Protein 5Z1V (pdb70)

Structure (mmCIF, N/CA/C/O backbone):
data_5Z1V
#
_entry.id   5Z1V
#
_cell.length_a   28.542
_cell.length_b   65.840
_cell.length_c   55.634
_cell.angle_alpha   90.00
_cell.angle_beta   93.48
_cell.angle_gamma   90.00
#
_symmetry.space_group_name_H-M   'P 1 21 1'
#
loop_
_entity.id
_entity.type
_entity.pdbx_description
1 polymer 'AvrPib protein'
2 water water
#
loop_
_atom_site.group_PDB
_atom_site.id
_atom_site.type_symbol
_atom_site.label_atom_id
_atom_site.label_alt_id
_atom_site.label_comp_id
_atom_site.label_asym_id
_atom_site.label_entity_id
_atom_site.label_seq_id
_atom_site.pdbx_PDB_ins_code
_atom_site.Cartn_x
_atom_site.Cartn_y
_atom_site.Cartn_z
_atom_site.occupancy
_atom_site.B_iso_or_equiv
_atom_site.auth_seq_id
_atom_site.auth_comp_id
_atom_site.auth_asym_id
_atom_site.auth_atom_id
_atom_site.pdbx_PDB_model_num
ATOM 1 N N . HIS A 1 7 ? 2.226 -18.990 -62.527 1.00 32.54 7 HIS A N 1
ATOM 2 C CA . HIS A 1 7 ? 2.007 -18.945 -61.080 1.00 27.45 7 HIS A CA 1
ATOM 3 C C . HIS A 1 7 ? 3.295 -18.487 -60.420 1.00 40.52 7 HIS A C 1
ATOM 4 O O . HIS A 1 7 ? 4.176 -19.300 -60.113 1.00 31.80 7 HIS A O 1
ATOM 11 N N . HIS A 1 8 ? 3.396 -17.171 -60.225 1.00 32.26 8 HIS A N 1
ATOM 12 C CA . HIS A 1 8 ? 4.609 -16.579 -59.675 1.00 30.67 8 HIS A CA 1
ATOM 13 C C . HIS A 1 8 ? 4.908 -17.148 -58.299 1.00 28.36 8 HIS A C 1
ATOM 14 O O . HIS A 1 8 ? 4.004 -17.433 -57.516 1.00 28.69 8 HIS A O 1
ATOM 21 N N . SER A 1 9 ? 6.195 -17.319 -58.014 1.00 30.14 9 SER A N 1
ATOM 22 C CA . SER A 1 9 ? 6.627 -17.704 -56.682 1.00 36.46 9 SER A CA 1
ATOM 23 C C . SER A 1 9 ? 6.356 -16.577 -55.691 1.00 32.04 9 SER A C 1
ATOM 24 O O . SER A 1 9 ? 5.787 -15.545 -56.059 1.00 40.45 9 SER A O 1
ATOM 35 N N . ALA A 1 11 ? 6.416 -13.403 -53.378 1.00 49.81 11 ALA A N 1
ATOM 36 C CA . ALA A 1 11 ? 6.959 -12.060 -53.505 1.00 50.86 11 ALA A CA 1
ATOM 37 C C . ALA A 1 11 ? 7.513 -11.551 -52.175 1.00 43.68 11 ALA A C 1
ATOM 38 O O . ALA A 1 11 ? 7.150 -12.008 -51.092 1.00 40.16 11 ALA A O 1
ATOM 48 N N . THR A 1 13 ? 7.867 -9.036 -49.009 1.00 21.67 13 THR A N 1
ATOM 49 C CA . THR A 1 13 ? 6.948 -8.146 -48.315 1.00 16.97 13 THR A CA 1
ATOM 50 C C . THR A 1 13 ? 7.419 -6.713 -48.515 1.00 15.86 13 THR A C 1
ATOM 51 O O . THR A 1 13 ? 8.588 -6.413 -48.265 1.00 13.37 13 THR A O 1
ATOM 55 N N . GLN A 1 14 ? 6.529 -5.847 -49.014 1.00 11.96 14 GLN A N 1
ATOM 56 C CA . GLN A 1 14 ? 6.861 -4.437 -49.190 1.00 10.37 14 GLN A CA 1
ATOM 57 C C . GLN A 1 14 ? 6.591 -3.720 -47.880 1.00 9.10 14 GLN A C 1
ATOM 58 O O . GLN A 1 14 ? 5.488 -3.800 -47.329 1.00 13.34 14 GLN A O 1
ATOM 64 N N . VAL A 1 15 ? 7.597 -3.020 -47.379 1.00 9.42 15 VAL A N 1
ATOM 65 C CA . VAL A 1 15 ? 7.519 -2.366 -46.082 1.00 10.22 15 VAL A CA 1
ATOM 66 C C . VAL A 1 15 ? 7.640 -0.870 -46.295 1.00 10.38 15 VAL A C 1
ATOM 67 O O . VAL A 1 15 ? 8.630 -0.401 -46.859 1.00 11.14 15 VAL A O 1
ATOM 71 N N . THR A 1 16 ? 6.670 -0.117 -45.797 1.00 7.73 16 THR A N 1
ATOM 72 C CA . THR A 1 16 ? 6.738 1.332 -45.890 1.00 10.52 16 THR A CA 1
ATOM 73 C C . THR A 1 16 ? 7.360 1.891 -44.621 1.00 11.03 16 THR A C 1
ATOM 74 O O . THR A 1 16 ? 6.986 1.499 -43.512 1.00 10.39 16 THR A O 1
ATOM 78 N N . ILE A 1 17 ? 8.344 2.763 -44.799 1.00 9.14 17 ILE A N 1
ATOM 79 C CA . ILE A 1 17 ? 9.053 3.406 -43.704 1.00 8.98 17 ILE A CA 1
ATOM 80 C C . ILE A 1 17 ? 8.467 4.794 -43.530 1.00 7.53 17 ILE A C 1
ATOM 81 O O . ILE A 1 17 ? 8.428 5.584 -44.495 1.00 8.88 17 ILE A O 1
ATOM 86 N N . LEU A 1 18 ? 8.016 5.070 -42.300 1.00 9.41 18 LEU A N 1
ATOM 87 C CA . LEU A 1 18 ? 7.268 6.258 -41.924 1.00 9.06 18 LEU A CA 1
ATOM 88 C C . LEU A 1 18 ? 8.086 7.099 -40.962 1.00 11.27 18 LEU A C 1
ATOM 89 O O . LEU A 1 18 ? 8.749 6.576 -40.060 1.00 11.37 18 LEU A O 1
ATOM 94 N N . LYS A 1 19 ? 8.010 8.408 -41.143 1.00 8.27 19 LYS A N 1
ATOM 95 C CA . LYS A 1 19 ? 8.610 9.362 -40.226 1.00 10.91 19 LYS A CA 1
ATOM 96 C C . LYS A 1 19 ? 7.458 10.205 -39.704 1.00 11.69 19 LYS A C 1
ATOM 97 O O . LYS A 1 19 ? 6.794 10.897 -40.485 1.00 12.94 19 LYS A O 1
ATOM 103 N N . LYS A 1 20 ? 7.180 10.104 -38.401 1.00 11.89 20 LYS A N 1
ATOM 104 C CA . LYS A 1 20 ? 5.987 10.724 -37.825 1.00 14.52 20 LYS A CA 1
ATOM 105 C C . LYS A 1 20 ? 4.720 10.316 -38.585 1.00 14.85 20 LYS A C 1
ATOM 106 O O . LYS A 1 20 ? 3.847 11.142 -38.870 1.00 19.82 20 LYS A O 1
ATOM 112 N N . GLY A 1 21 ? 4.622 9.029 -38.932 1.00 12.18 21 GLY A N 1
ATOM 113 C CA . GLY A 1 21 ? 3.453 8.492 -39.601 1.00 15.00 21 GLY A CA 1
ATOM 114 C C . GLY A 1 21 ? 3.303 8.809 -41.076 1.00 14.35 21 GLY A C 1
ATOM 115 O O . GLY A 1 21 ? 2.308 8.394 -41.676 1.00 18.18 21 GLY A O 1
ATOM 116 N N . GLU A 1 22 ? 4.267 9.490 -41.694 1.00 13.29 22 GLU A N 1
ATOM 117 C CA . GLU A 1 22 ? 4.196 9.827 -43.109 1.00 14.82 22 GLU A CA 1
ATOM 118 C C . GLU A 1 22 ? 5.278 9.083 -43.878 1.00 11.22 22 GLU A C 1
ATOM 119 O O . GLU A 1 22 ? 6.419 8.988 -43.422 1.00 12.73 22 GLU A O 1
ATOM 125 N N . ARG A 1 23 ? 4.924 8.592 -45.065 1.00 12.10 23 ARG A N 1
ATOM 126 C CA . ARG A 1 23 ? 5.843 7.765 -45.834 1.00 13.13 23 ARG A CA 1
ATOM 127 C C . ARG A 1 23 ? 7.093 8.543 -46.236 1.00 14.71 23 ARG A C 1
ATOM 128 O O . ARG A 1 23 ? 6.998 9.651 -46.770 1.00 13.20 23 ARG A O 1
ATOM 136 N N . ILE A 1 24 ? 8.267 7.961 -45.983 1.00 13.67 24 ILE A N 1
ATOM 137 C CA . ILE A 1 24 ? 9.516 8.569 -46.426 1.00 8.94 24 ILE A CA 1
ATOM 138 C C . ILE A 1 24 ? 10.204 7.653 -47.423 1.00 11.23 24 ILE A C 1
ATOM 139 O O . ILE A 1 24 ? 10.845 8.135 -48.369 1.00 10.39 24 ILE A O 1
ATOM 144 N N . THR A 1 25 ? 10.060 6.333 -47.254 1.00 8.58 25 THR A N 1
ATOM 145 C CA . THR A 1 25 ? 10.628 5.463 -48.292 1.00 11.60 25 THR A CA 1
ATOM 146 C C . THR A 1 25 ? 10.017 4.077 -48.138 1.00 10.77 25 THR A C 1
ATOM 147 O O . THR A 1 25 ? 9.088 3.881 -47.350 1.00 10.60 25 THR A O 1
ATOM 151 N N . TRP A 1 26 ? 10.494 3.115 -48.929 1.00 9.92 26 TRP A N 1
ATOM 152 C CA . TRP A 1 26 ? 10.002 1.752 -48.752 1.00 9.51 26 TRP A CA 1
ATOM 153 C C . TRP A 1 26 ? 11.138 0.781 -49.031 1.00 10.81 26 TRP A C 1
ATOM 154 O O . TRP A 1 26 ? 12.117 1.117 -49.697 1.00 11.09 26 TRP A O 1
ATOM 165 N N . VAL A 1 27 ? 11.006 -0.429 -48.492 1.00 8.25 27 VAL A N 1
ATOM 166 C CA . VAL A 1 27 ? 11.997 -1.487 -48.679 1.00 11.52 27 VAL A CA 1
ATOM 167 C C . VAL A 1 27 ? 11.249 -2.796 -48.906 1.00 10.54 27 VAL A C 1
ATOM 168 O O . VAL A 1 27 ? 10.033 -2.864 -48.786 1.00 11.39 27 VAL A O 1
ATOM 172 N N . GLU A 1 28 ? 11.996 -3.840 -49.272 1.00 10.49 28 GLU A N 1
ATOM 173 C CA . GLU A 1 28 ? 11.454 -5.193 -49.401 1.00 10.30 28 GLU A CA 1
ATOM 174 C C . GLU A 1 28 ? 12.212 -6.159 -48.502 1.00 12.82 28 GLU A C 1
ATOM 175 O O . GLU A 1 28 ? 13.449 -6.165 -48.496 1.00 13.41 28 GLU A O 1
ATOM 181 N N . VAL A 1 29 ? 11.473 -6.981 -47.756 1.00 14.96 29 VAL A N 1
ATOM 182 C CA . VAL A 1 29 ? 12.077 -7.959 -46.843 1.00 12.94 29 VAL A CA 1
ATOM 183 C C . VAL A 1 29 ? 11.241 -9.236 -46.922 1.00 14.93 29 VAL A C 1
ATOM 184 O O . VAL A 1 29 ? 10.006 -9.156 -46.967 1.00 15.46 29 VAL A O 1
ATOM 188 N N . PRO A 1 30 ? 11.846 -10.424 -46.957 1.00 15.72 30 PRO A N 1
ATOM 189 C CA . PRO A 1 30 ? 11.035 -11.645 -46.944 1.00 17.10 30 PRO A CA 1
ATOM 190 C C . PRO A 1 30 ? 10.398 -11.881 -45.585 1.00 20.14 30 PRO A C 1
ATOM 191 O O . PRO A 1 30 ? 10.961 -11.548 -44.535 1.00 15.60 30 PRO A O 1
ATOM 195 N N . LYS A 1 31 ? 9.202 -12.474 -45.622 1.00 18.35 31 LYS A N 1
ATOM 196 C CA . LYS A 1 31 ? 8.532 -12.886 -44.398 1.00 20.75 31 LYS A CA 1
ATOM 197 C C . LYS A 1 31 ? 9.444 -13.753 -43.548 1.00 15.71 31 LYS A C 1
ATOM 198 O O . LYS A 1 31 ? 10.103 -14.670 -44.047 1.00 22.10 31 LYS A O 1
ATOM 204 N N . GLY A 1 32 ? 9.455 -13.480 -42.250 1.00 16.48 32 GLY A N 1
ATOM 205 C CA . GLY A 1 32 ? 10.236 -14.257 -41.321 1.00 20.80 32 GLY A CA 1
ATOM 206 C C . GLY A 1 32 ? 11.698 -13.906 -41.278 1.00 20.91 32 GLY A C 1
ATOM 207 O O . GLY A 1 32 ? 12.485 -14.667 -40.704 1.00 21.36 32 GLY A O 1
ATOM 208 N N . GLU A 1 33 ? 12.094 -12.769 -41.846 1.00 16.95 33 GLU A N 1
ATOM 209 C CA . GLU A 1 33 ? 13.517 -12.456 -41.947 1.00 15.19 33 GLU A CA 1
ATOM 210 C C . GLU A 1 33 ? 13.746 -10.996 -41.592 1.00 11.30 33 GLU A C 1
ATOM 211 O O . GLU A 1 33 ? 12.798 -10.219 -41.438 1.00 13.41 33 GLU A O 1
ATOM 217 N N . SER A 1 34 ? 15.027 -10.643 -41.465 1.00 12.27 34 SER A N 1
ATOM 218 C CA . SER A 1 34 ? 15.478 -9.285 -41.145 1.00 11.62 34 SER A CA 1
ATOM 219 C C . SER A 1 34 ? 16.550 -8.871 -42.138 1.00 13.04 34 SER A C 1
ATOM 220 O O . SER A 1 34 ? 17.362 -9.692 -42.563 1.00 14.41 34 SER A O 1
ATOM 223 N N . ARG A 1 35 ? 16.536 -7.593 -42.512 1.00 10.87 35 ARG A N 1
ATOM 224 C CA . ARG A 1 35 ? 17.526 -7.033 -43.421 1.00 13.35 35 ARG A CA 1
ATOM 225 C C . ARG A 1 35 ? 17.994 -5.681 -42.897 1.00 10.95 35 ARG A C 1
ATOM 226 O O . ARG A 1 35 ? 17.240 -4.963 -42.252 1.00 12.41 35 ARG A O 1
ATOM 234 N N . GLU A 1 36 ? 19.248 -5.333 -43.197 1.00 14.17 36 GLU A N 1
ATOM 235 C CA . GLU A 1 36 ? 19.828 -4.033 -42.856 1.00 13.52 36 GLU A CA 1
ATOM 236 C C . GLU A 1 36 ? 19.618 -3.025 -43.984 1.00 11.28 36 GLU A C 1
ATOM 237 O O . GLU A 1 36 ? 19.779 -3.347 -45.161 1.00 11.99 36 GLU A O 1
ATOM 243 N N . PHE A 1 37 ? 19.307 -1.789 -43.615 1.00 9.44 37 PHE A N 1
ATOM 244 C CA . PHE A 1 37 ? 19.206 -0.692 -44.564 1.00 10.40 37 PHE A CA 1
ATOM 245 C C . PHE A 1 37 ? 19.874 0.541 -43.994 1.00 11.98 37 PHE A C 1
ATOM 246 O O . PHE A 1 37 ? 19.802 0.800 -42.791 1.00 12.99 37 PHE A O 1
ATOM 254 N N . ASN A 1 38 ? 20.500 1.319 -44.872 1.00 10.64 38 ASN A N 1
ATOM 255 C CA . ASN A 1 38 ? 20.983 2.649 -44.544 1.00 11.66 38 ASN A CA 1
ATOM 256 C C . ASN A 1 38 ? 19.915 3.651 -44.989 1.00 11.48 38 ASN A C 1
ATOM 257 O O . ASN A 1 38 ? 19.647 3.797 -46.186 1.00 11.01 38 ASN A O 1
ATOM 262 N N . ILE A 1 39 ? 19.296 4.333 -44.041 1.00 9.44 39 ILE A N 1
ATOM 263 C CA . ILE A 1 39 ? 18.286 5.332 -44.358 1.00 10.95 39 ILE A CA 1
ATOM 264 C C . ILE A 1 39 ? 18.847 6.670 -43.928 1.00 9.15 39 ILE A C 1
ATOM 265 O O . ILE A 1 39 ? 19.123 6.873 -42.739 1.00 11.53 39 ILE A O 1
ATOM 270 N N . ARG A 1 40 ? 19.054 7.560 -44.908 1.00 11.53 40 ARG A N 1
ATOM 271 C CA . ARG A 1 40 ? 19.567 8.917 -44.688 1.00 12.52 40 ARG A CA 1
ATOM 272 C C . ARG A 1 40 ? 20.813 8.921 -43.800 1.00 11.59 40 ARG A C 1
ATOM 273 O O . ARG A 1 40 ? 21.003 9.809 -42.966 1.00 17.95 40 ARG A O 1
ATOM 281 N N . GLY A 1 41 ? 21.687 7.940 -43.998 1.00 11.51 41 GLY A N 1
ATOM 282 C CA . GLY A 1 41 ? 22.951 7.908 -43.293 1.00 15.77 41 GLY A CA 1
ATOM 283 C C . GLY A 1 41 ? 22.976 7.145 -41.983 1.00 16.48 41 GLY A C 1
ATOM 284 O O . GLY A 1 41 ? 24.017 7.132 -41.317 1.00 18.59 41 GLY A O 1
ATOM 285 N N . LYS A 1 42 ? 21.878 6.522 -41.579 1.00 12.15 42 LYS A N 1
ATOM 286 C CA . LYS A 1 42 ? 21.857 5.715 -40.366 1.00 14.01 42 LYS A CA 1
ATOM 287 C C . LYS A 1 42 ? 21.455 4.290 -40.722 1.00 12.06 42 LYS A C 1
ATOM 288 O O . LYS A 1 42 ? 20.666 4.072 -41.636 1.00 11.83 42 LYS A O 1
ATOM 294 N N . TYR A 1 43 ? 21.976 3.316 -39.986 1.00 12.16 43 TYR A N 1
ATOM 295 C CA . TYR A 1 43 ? 21.616 1.937 -40.247 1.00 13.05 43 TYR A CA 1
ATOM 296 C C . TYR A 1 43 ? 20.442 1.496 -39.381 1.00 13.23 43 TYR A C 1
ATOM 297 O O . TYR A 1 43 ? 20.342 1.853 -38.202 1.00 13.90 43 TYR A O 1
ATOM 306 N N . PHE A 1 44 ? 19.571 0.692 -39.985 1.00 11.83 44 PHE A N 1
ATOM 307 C CA . PHE A 1 44 ? 18.362 0.166 -39.373 1.00 11.94 44 PHE A CA 1
ATOM 308 C C . PHE A 1 44 ? 18.185 -1.289 -39.762 1.00 9.49 44 PHE A C 1
ATOM 309 O O . PHE A 1 44 ? 18.469 -1.670 -40.895 1.00 12.97 44 PHE A O 1
ATOM 317 N N . THR A 1 45 ? 17.719 -2.098 -38.832 1.00 8.13 45 THR A N 1
ATOM 318 C CA . THR A 1 45 ? 17.266 -3.453 -39.141 1.00 9.46 45 THR A CA 1
ATOM 319 C C . THR A 1 45 ? 15.757 -3.413 -39.336 1.00 8.89 45 THR A C 1
ATOM 320 O O . THR A 1 45 ? 15.041 -2.911 -38.470 1.00 12.12 45 THR A O 1
ATOM 324 N N . VAL A 1 46 ? 15.278 -3.911 -40.478 1.00 9.52 46 VAL A N 1
ATOM 325 C CA . VAL A 1 46 ? 13.851 -4.071 -40.744 1.00 9.96 46 VAL A CA 1
ATOM 326 C C . VAL A 1 46 ? 13.536 -5.560 -40.745 1.00 10.91 46 VAL A C 1
ATOM 327 O O . VAL A 1 46 ? 14.152 -6.328 -41.491 1.00 11.09 46 VAL A O 1
ATOM 331 N N . SER A 1 47 ? 12.575 -5.965 -39.928 1.00 11.99 47 SER A N 1
ATOM 332 C CA . SER A 1 47 ? 12.199 -7.368 -39.810 1.00 10.83 47 SER A CA 1
ATOM 333 C C . SER A 1 47 ? 10.750 -7.537 -40.230 1.00 12.25 47 SER A C 1
ATOM 334 O O . SER A 1 47 ? 9.920 -6.675 -39.947 1.00 11.18 47 SER A O 1
ATOM 337 N N . VAL A 1 48 ? 10.440 -8.628 -40.921 1.00 10.84 48 VAL A N 1
ATOM 338 C CA . VAL A 1 48 ? 9.059 -8.989 -41.230 1.00 11.79 48 VAL A CA 1
ATOM 339 C C . VAL A 1 48 ? 8.769 -10.322 -40.555 1.00 10.83 48 VAL A C 1
ATOM 340 O O . VAL A 1 48 ? 9.509 -11.300 -40.749 1.00 12.53 48 VAL A O 1
ATOM 344 N N . SER A 1 49 ? 7.722 -10.344 -39.723 1.00 10.84 49 SER A N 1
ATOM 345 C CA A SER A 1 49 ? 7.398 -11.577 -39.029 0.28 12.27 49 SER A CA 1
ATOM 346 C CA B SER A 1 49 ? 7.338 -11.552 -39.014 0.72 13.99 49 SER A CA 1
ATOM 347 C C . SER A 1 49 ? 6.637 -12.525 -39.955 1.00 12.99 49 SER A C 1
ATOM 348 O O . SER A 1 49 ? 6.281 -12.188 -41.085 1.00 11.53 49 SER A O 1
ATOM 353 N N . ASP A 1 50 ? 6.419 -13.749 -39.457 1.00 11.69 50 ASP A N 1
ATOM 354 C CA . ASP A 1 50 ? 5.670 -14.760 -40.201 1.00 15.27 50 ASP A CA 1
ATOM 355 C C . ASP A 1 50 ? 4.358 -14.206 -40.747 1.00 15.37 50 ASP A C 1
ATOM 356 O O . ASP A 1 50 ? 3.942 -14.548 -41.861 1.00 15.20 50 ASP A O 1
ATOM 361 N N . ASP A 1 51 ? 3.674 -13.373 -39.965 1.00 13.84 51 ASP A N 1
ATOM 362 C CA . ASP A 1 51 ? 2.365 -12.880 -40.355 1.00 11.92 51 ASP A CA 1
ATOM 363 C C . ASP A 1 51 ? 2.448 -11.646 -41.238 1.00 10.57 51 ASP A C 1
ATOM 364 O O . ASP A 1 51 ? 1.418 -11.035 -41.515 1.00 13.57 51 ASP A O 1
ATOM 369 N N . GLY A 1 52 ? 3.652 -11.270 -41.679 1.00 11.85 52 GLY A N 1
ATOM 370 C CA . GLY A 1 52 ? 3.823 -10.143 -42.570 1.00 13.66 52 GLY A CA 1
ATOM 371 C C . GLY A 1 52 ? 3.974 -8.801 -41.880 1.00 11.17 52 GLY A C 1
ATOM 372 O O . GLY A 1 52 ? 4.221 -7.794 -42.565 1.00 10.47 52 GLY A O 1
ATOM 373 N N . THR A 1 53 ? 3.831 -8.755 -40.553 1.00 11.66 53 THR A N 1
ATOM 374 C CA . THR A 1 53 ? 3.984 -7.497 -39.822 1.00 9.30 53 THR A CA 1
ATOM 375 C C . THR A 1 53 ? 5.445 -7.079 -39.784 1.00 10.81 53 THR A C 1
ATOM 376 O O . THR A 1 53 ? 6.306 -7.876 -39.385 1.00 11.19 53 THR A O 1
ATOM 380 N N . PRO A 1 54 ? 5.766 -5.842 -40.135 1.00 11.48 54 PRO A N 1
ATOM 381 C CA . PRO A 1 54 ? 7.146 -5.379 -40.037 1.00 11.18 54 PRO A CA 1
ATOM 382 C C . PRO A 1 54 ? 7.440 -4.682 -38.714 1.00 11.33 54 PRO A C 1
ATOM 383 O O . PRO A 1 54 ? 6.549 -4.206 -38.004 1.00 10.80 54 PRO A O 1
ATOM 387 N N . SER A 1 55 ? 8.733 -4.626 -38.410 1.00 10.15 55 SER A N 1
ATOM 388 C CA . SER A 1 55 ? 9.273 -3.846 -37.307 1.00 10.85 55 SER A CA 1
ATOM 389 C C . SER A 1 55 ? 10.590 -3.227 -37.761 1.00 11.43 55 SER A C 1
ATOM 390 O O . SER A 1 55 ? 11.200 -3.659 -38.744 1.00 11.69 55 SER A O 1
ATOM 393 N N . ILE A 1 56 ? 11.020 -2.183 -37.060 1.00 9.34 56 ILE A N 1
ATOM 394 C CA . ILE A 1 56 ? 12.272 -1.530 -37.401 1.00 9.26 56 ILE A CA 1
ATOM 395 C C . ILE A 1 56 ? 12.972 -1.178 -36.098 1.00 11.89 56 ILE A C 1
ATOM 396 O O . ILE A 1 56 ? 12.331 -0.902 -35.079 1.00 12.31 56 ILE A O 1
ATOM 401 N N . SER A 1 57 ? 14.293 -1.272 -36.119 1.00 7.99 57 SER A N 1
ATOM 402 C CA . SER A 1 57 ? 15.118 -0.784 -35.029 1.00 10.65 57 SER A CA 1
ATOM 403 C C . SER A 1 57 ? 15.099 0.743 -34.975 1.00 12.43 57 SER A C 1
ATOM 404 O O . SER A 1 57 ? 14.579 1.426 -35.860 1.00 13.52 57 SER A O 1
ATOM 407 N N . GLY A 1 58 ? 15.696 1.288 -33.914 1.00 13.76 58 GLY A N 1
ATOM 408 C CA . GLY A 1 58 ? 15.794 2.728 -33.768 1.00 10.46 58 GLY A CA 1
ATOM 409 C C . GLY A 1 58 ? 14.488 3.378 -33.352 1.00 14.63 58 GLY A C 1
ATOM 410 O O . GLY A 1 58 ? 13.481 2.726 -33.063 1.00 16.34 58 GLY A O 1
ATOM 411 N N . SER A 1 59 ? 14.514 4.710 -33.314 1.00 11.42 59 SER A N 1
ATOM 412 C CA . SER A 1 59 ? 13.340 5.476 -32.921 1.00 14.81 59 SER A CA 1
ATOM 413 C C . SER A 1 59 ? 12.924 6.546 -33.923 1.00 15.48 59 SER A C 1
ATOM 414 O O . SER A 1 59 ? 11.851 7.133 -33.750 1.00 17.21 59 SER A O 1
ATOM 417 N N . LYS A 1 60 ? 13.713 6.798 -34.969 1.00 14.96 60 LYS A N 1
ATOM 418 C CA . LYS A 1 60 ? 13.390 7.860 -35.920 1.00 10.34 60 LYS A CA 1
ATOM 419 C C . LYS A 1 60 ? 12.176 7.516 -36.767 1.00 13.25 60 LYS A C 1
ATOM 420 O O . LYS A 1 60 ? 11.444 8.425 -37.185 1.00 14.03 60 LYS A O 1
ATOM 426 N N . TYR A 1 61 ? 11.976 6.223 -37.061 1.00 13.26 61 TYR A N 1
ATOM 427 C CA . TYR A 1 61 ? 10.978 5.766 -38.017 1.00 10.87 61 TYR A CA 1
ATOM 428 C C . TYR A 1 61 ? 10.101 4.687 -37.402 1.00 12.04 61 TYR A C 1
ATOM 429 O O . TYR A 1 61 ? 10.474 4.029 -36.430 1.00 13.02 61 TYR A O 1
ATOM 438 N N . THR A 1 62 ? 8.927 4.512 -37.988 1.00 7.77 62 THR A N 1
ATOM 439 C CA . THR A 1 62 ? 8.114 3.318 -37.810 1.00 9.78 62 THR A CA 1
ATOM 440 C C . THR A 1 62 ? 7.930 2.664 -39.174 1.00 10.65 62 THR A C 1
ATOM 441 O O . THR A 1 62 ? 8.400 3.174 -40.196 1.00 10.13 62 THR A O 1
ATOM 445 N N . VAL A 1 63 ? 7.272 1.511 -39.191 1.00 11.17 63 VAL A N 1
ATOM 446 C CA . VAL A 1 63 ? 7.046 0.796 -40.441 1.00 11.93 63 VAL A CA 1
ATOM 447 C C . VAL A 1 63 ? 5.608 0.306 -40.505 1.00 16.77 63 VAL A C 1
ATOM 448 O O . VAL A 1 63 ? 4.968 0.033 -39.479 1.00 14.22 63 VAL A O 1
ATOM 452 N N . GLU A 1 64 ? 5.116 0.168 -41.735 1.00 13.15 64 GLU A N 1
ATOM 453 C CA . GLU A 1 64 ? 3.797 -0.410 -41.982 1.00 20.32 64 GLU A CA 1
ATOM 454 C C . GLU A 1 64 ? 3.878 -1.429 -43.114 1.00 19.43 64 GLU A C 1
ATOM 455 O O . GLU A 1 64 ? 4.747 -1.315 -43.990 1.00 17.29 64 GLU A O 1
ATOM 461 N N . HIS B 1 4 ? 23.058 -10.622 -37.638 1.00 20.97 4 HIS B N 1
ATOM 462 C CA . HIS B 1 4 ? 23.286 -11.833 -36.843 1.00 15.92 4 HIS B CA 1
ATOM 463 C C . HIS B 1 4 ? 21.988 -12.619 -36.729 1.00 18.96 4 HIS B C 1
ATOM 464 O O . HIS B 1 4 ? 20.925 -12.033 -36.513 1.00 18.66 4 HIS B O 1
ATOM 471 N N . HIS B 1 5 ? 22.078 -13.942 -36.875 1.00 13.04 5 HIS B N 1
ATOM 472 C CA . HIS B 1 5 ? 20.905 -14.788 -36.708 1.00 18.01 5 HIS B CA 1
ATOM 473 C C . HIS B 1 5 ? 20.320 -14.633 -35.313 1.00 16.18 5 HIS B C 1
ATOM 474 O O . HIS B 1 5 ? 21.048 -14.450 -34.329 1.00 14.19 5 HIS B O 1
ATOM 481 N N . HIS B 1 6 ? 18.994 -14.734 -35.229 1.00 16.61 6 HIS B N 1
ATOM 482 C CA . HIS B 1 6 ? 18.343 -14.696 -33.934 1.00 13.94 6 HIS B CA 1
ATOM 483 C C . HIS B 1 6 ? 18.168 -16.111 -33.384 1.00 10.29 6 HIS B C 1
ATOM 484 O O . HIS B 1 6 ? 18.218 -17.113 -34.117 1.00 12.98 6 HIS B O 1
ATOM 491 N N . HIS B 1 7 ? 18.057 -16.178 -32.057 1.00 10.46 7 HIS B N 1
ATOM 492 C CA . HIS B 1 7 ? 18.095 -17.420 -31.302 1.00 9.29 7 HIS B CA 1
ATOM 493 C C . HIS B 1 7 ? 17.126 -17.354 -30.132 1.00 8.40 7 HIS B C 1
ATOM 494 O O . HIS B 1 7 ? 16.842 -16.281 -29.591 1.00 9.98 7 HIS B O 1
ATOM 501 N N . HIS B 1 8 ? 16.654 -18.534 -29.720 1.00 7.68 8 HIS B N 1
ATOM 502 C CA . HIS B 1 8 ? 15.840 -18.605 -28.513 1.00 9.26 8 HIS B CA 1
ATOM 503 C C . HIS B 1 8 ? 16.549 -17.954 -27.335 1.00 11.80 8 HIS B C 1
ATOM 504 O O . HIS B 1 8 ? 15.939 -17.183 -26.582 1.00 8.85 8 HIS B O 1
ATOM 511 N N . SER B 1 9 ? 17.845 -18.240 -27.173 1.00 10.36 9 SER B N 1
ATOM 512 C CA . SER B 1 9 ? 18.676 -17.690 -26.101 1.00 5.87 9 SER B CA 1
ATOM 513 C C . SER B 1 9 ? 19.674 -16.741 -26.741 1.00 8.17 9 SER B C 1
ATOM 514 O O . SER B 1 9 ? 20.653 -17.180 -27.347 1.00 9.52 9 SER B O 1
ATOM 525 N N . ALA B 1 11 ? 22.653 -13.877 -26.802 1.00 8.30 11 ALA B N 1
ATOM 526 C CA . ALA B 1 11 ? 23.839 -13.668 -25.984 1.00 10.13 11 ALA B CA 1
ATOM 527 C C . ALA B 1 11 ? 23.596 -12.545 -25.005 1.00 12.34 11 ALA B C 1
ATOM 528 O O . ALA B 1 11 ? 23.956 -12.651 -23.834 1.00 14.48 11 ALA B O 1
ATOM 538 N N . THR B 1 13 ? 20.742 -9.220 -23.698 1.00 12.93 13 THR B N 1
ATOM 539 C CA . THR B 1 13 ? 19.415 -8.628 -23.652 1.00 13.20 13 THR B CA 1
ATOM 540 C C . THR B 1 13 ? 19.600 -7.128 -23.502 1.00 8.43 13 THR B C 1
ATOM 541 O O . THR B 1 13 ? 20.396 -6.684 -22.660 1.00 9.39 13 THR B O 1
ATOM 545 N N . GLN B 1 14 ? 18.919 -6.372 -24.366 1.00 12.34 14 GLN B N 1
ATOM 546 C CA . GLN B 1 14 ? 18.983 -4.914 -24.332 1.00 8.70 14 GLN B CA 1
ATOM 547 C C . GLN B 1 14 ? 18.175 -4.390 -23.156 1.00 11.68 14 GLN B C 1
ATOM 548 O O . GLN B 1 14 ? 17.075 -4.870 -22.889 1.00 14.10 14 GLN B O 1
ATOM 554 N N . VAL B 1 15 ? 18.726 -3.402 -22.449 1.00 9.21 15 VAL B N 1
ATOM 555 C CA . VAL B 1 15 ? 18.036 -2.744 -21.347 1.00 9.60 15 VAL B CA 1
ATOM 556 C C . VAL B 1 15 ? 18.148 -1.249 -21.593 1.00 12.04 15 VAL B C 1
ATOM 557 O O . VAL B 1 15 ? 19.258 -0.733 -21.738 1.00 9.24 15 VAL B O 1
ATOM 561 N N . THR B 1 16 ? 17.011 -0.560 -21.652 1.00 7.31 16 THR B N 1
ATOM 562 C CA . THR B 1 16 ? 16.979 0.895 -21.791 1.00 6.96 16 THR B CA 1
ATOM 563 C C . THR B 1 16 ? 16.969 1.523 -20.404 1.00 9.39 16 THR B C 1
ATOM 564 O O . THR B 1 16 ? 16.229 1.076 -19.513 1.00 9.47 16 THR B O 1
ATOM 568 N N . ILE B 1 17 ? 17.793 2.550 -20.215 1.00 8.28 17 ILE B N 1
ATOM 569 C CA . ILE B 1 17 ? 17.907 3.226 -18.930 1.00 6.65 17 ILE B CA 1
ATOM 570 C C . ILE B 1 17 ? 17.243 4.587 -19.088 1.00 7.70 17 ILE B C 1
ATOM 571 O O . ILE B 1 17 ? 17.630 5.379 -19.966 1.00 9.19 17 ILE B O 1
ATOM 576 N N . LEU B 1 18 ? 16.231 4.834 -18.245 1.00 7.38 18 LEU B N 1
ATOM 577 C CA . LEU B 1 18 ? 15.377 6.018 -18.315 1.00 7.75 18 LEU B CA 1
ATOM 578 C C . LEU B 1 18 ? 15.606 6.920 -17.111 1.00 9.87 18 LEU B C 1
ATOM 579 O O . LEU B 1 18 ? 15.756 6.446 -15.979 1.00 9.67 18 LEU B O 1
ATOM 584 N N . LYS B 1 19 ? 15.556 8.221 -17.348 1.00 7.79 19 LYS B N 1
ATOM 585 C CA . LYS B 1 19 ? 15.571 9.206 -16.274 1.00 7.94 19 LYS B CA 1
ATOM 586 C C . LYS B 1 19 ? 14.271 9.990 -16.375 1.00 14.88 19 LYS B C 1
ATOM 587 O O . LYS B 1 19 ? 14.051 10.708 -17.362 1.00 14.14 19 LYS B O 1
ATOM 593 N N . LYS B 1 20 ? 13.416 9.841 -15.361 1.00 15.58 20 LYS B N 1
ATOM 594 C CA . LYS B 1 20 ? 12.075 10.435 -15.356 1.00 17.08 20 LYS B CA 1
ATOM 595 C C . LYS B 1 20 ? 11.306 10.077 -16.629 1.00 13.92 20 LYS B C 1
ATOM 596 O O . LYS B 1 20 ? 10.615 10.911 -17.222 1.00 19.91 20 LYS B O 1
ATOM 602 N N . GLY B 1 21 ? 11.440 8.825 -17.074 1.00 12.22 21 GLY B N 1
ATOM 603 C CA . GLY B 1 21 ? 10.729 8.364 -18.246 1.00 12.78 21 GLY B CA 1
ATOM 604 C C . GLY B 1 21 ? 11.403 8.624 -19.586 1.00 12.73 21 GLY B C 1
ATOM 605 O O . GLY B 1 21 ? 10.921 8.107 -20.604 1.00 15.16 21 GLY B O 1
ATOM 606 N N . GLU B 1 22 ? 12.489 9.395 -19.629 1.00 11.81 22 GLU B N 1
ATOM 607 C CA . GLU B 1 22 ? 13.179 9.725 -20.876 1.00 12.30 22 GLU B CA 1
ATOM 608 C C . GLU B 1 22 ? 14.442 8.880 -20.976 1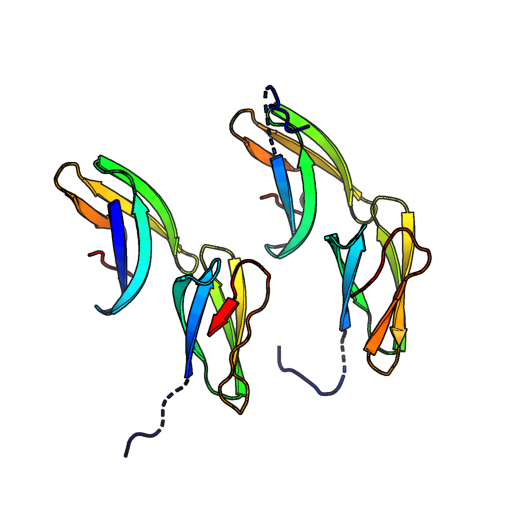.00 7.57 22 GLU B C 1
ATOM 609 O O . GLU B 1 22 ? 15.246 8.848 -20.038 1.00 9.05 22 GLU B O 1
ATOM 615 N N . ARG B 1 23 ? 14.578 8.149 -22.085 1.00 8.81 23 ARG B N 1
ATOM 616 C CA . ARG B 1 23 ? 15.777 7.359 -22.331 1.00 10.40 23 ARG B CA 1
ATOM 617 C C . ARG B 1 23 ? 17.041 8.207 -22.208 1.00 9.00 23 ARG B C 1
ATOM 618 O O . ARG B 1 23 ? 17.180 9.221 -22.887 1.00 10.95 23 ARG B O 1
ATOM 626 N N . ILE B 1 24 ? 17.964 7.776 -21.339 1.00 9.28 24 ILE B N 1
ATOM 627 C CA . ILE B 1 24 ? 19.274 8.402 -21.230 1.00 8.77 24 ILE B CA 1
ATOM 628 C C . ILE B 1 24 ? 20.360 7.534 -21.842 1.00 10.80 24 ILE B C 1
ATOM 629 O O . ILE B 1 24 ? 21.342 8.071 -22.381 1.00 8.00 24 ILE B O 1
ATOM 634 N N . THR B 1 25 ? 20.202 6.214 -21.803 1.00 5.80 25 THR B N 1
ATOM 635 C CA . THR B 1 25 ? 21.164 5.382 -22.526 1.00 7.61 25 THR B CA 1
ATOM 636 C C . THR B 1 25 ? 20.595 3.974 -22.614 1.00 6.60 25 THR B C 1
ATOM 637 O O . THR B 1 25 ? 19.440 3.730 -22.247 1.00 5.97 25 THR B O 1
ATOM 641 N N . TRP B 1 26 ? 21.405 3.048 -23.119 1.00 6.77 26 TRP B N 1
ATOM 642 C CA . TRP B 1 26 ? 21.031 1.645 -23.083 1.00 10.01 26 TRP B CA 1
ATOM 643 C C . TRP B 1 26 ? 22.275 0.800 -22.881 1.00 9.69 26 TRP B C 1
ATOM 644 O O . TRP B 1 26 ? 23.401 1.208 -23.200 1.00 7.74 26 TRP B O 1
ATOM 655 N N . VAL B 1 27 ? 22.060 -0.386 -22.324 1.00 7.44 27 VAL B N 1
ATOM 656 C CA . VAL B 1 27 ? 23.139 -1.319 -22.046 1.00 8.30 27 VAL B CA 1
ATOM 657 C C . VAL B 1 27 ? 22.688 -2.702 -22.493 1.00 8.57 27 VAL B C 1
ATOM 658 O O . VAL B 1 27 ? 21.522 -2.920 -22.813 1.00 10.20 27 VAL B O 1
ATOM 662 N N . GLU B 1 28 ? 23.634 -3.644 -22.501 1.00 10.70 28 GLU B N 1
ATOM 663 C CA . GLU B 1 28 ? 23.348 -5.050 -22.754 1.00 10.47 28 GLU B CA 1
ATOM 664 C C . GLU B 1 28 ? 23.820 -5.893 -21.584 1.00 10.08 28 GLU B C 1
ATOM 665 O O . GLU B 1 28 ? 24.925 -5.696 -21.062 1.00 11.24 28 GLU B O 1
ATOM 671 N N . VAL B 1 29 ? 22.981 -6.846 -21.191 1.00 10.52 29 VAL B N 1
ATOM 672 C CA . VAL B 1 29 ? 23.241 -7.710 -20.041 1.00 10.75 29 VAL B CA 1
ATOM 673 C C . VAL B 1 29 ? 22.699 -9.082 -20.417 1.00 10.19 29 VAL B C 1
ATOM 674 O O . VAL B 1 29 ? 21.586 -9.164 -20.943 1.00 10.59 29 VAL B O 1
ATOM 678 N N . PRO B 1 30 ? 23.411 -10.177 -20.177 1.00 10.14 30 PRO B N 1
ATOM 679 C CA . PRO B 1 30 ? 22.836 -11.488 -20.517 1.00 11.97 30 PRO B CA 1
ATOM 680 C C . PRO B 1 30 ? 21.733 -11.846 -19.546 1.00 12.18 30 PRO B C 1
ATOM 681 O O . PRO B 1 30 ? 21.768 -11.470 -18.376 1.00 12.44 30 PRO B O 1
ATOM 685 N N . LYS B 1 31 ? 20.735 -12.574 -20.038 1.00 10.25 31 LYS B N 1
ATOM 686 C CA . LYS B 1 31 ? 19.675 -13.015 -19.146 1.00 11.12 31 LYS B CA 1
ATOM 687 C C . LYS B 1 31 ? 20.263 -13.863 -18.028 1.00 14.98 31 LYS B C 1
ATOM 688 O O . LYS B 1 31 ? 21.127 -14.715 -18.261 1.00 15.89 31 LYS B O 1
ATOM 694 N N . GLY B 1 32 ? 19.783 -13.633 -16.813 1.00 15.65 32 GLY B N 1
ATOM 695 C CA . GLY B 1 32 ? 20.282 -14.338 -15.653 1.00 15.65 32 GLY B CA 1
ATOM 696 C C . GLY B 1 32 ? 21.512 -13.720 -15.038 1.00 20.73 32 GLY B C 1
ATOM 697 O O . GLY B 1 32 ? 22.144 -14.351 -14.180 1.00 18.22 32 GLY B O 1
ATOM 698 N N . GLU B 1 33 ? 21.874 -12.498 -15.433 1.00 16.43 33 GLU B N 1
ATOM 699 C CA . GLU B 1 33 ? 23.140 -11.935 -14.984 1.00 13.47 33 GLU B CA 1
ATOM 700 C C . GLU B 1 33 ? 22.955 -10.496 -14.517 1.00 13.29 33 GLU B C 1
ATOM 701 O O . GLU B 1 33 ? 21.906 -9.884 -14.710 1.00 12.95 33 GLU B O 1
ATOM 707 N N . SER B 1 34 ? 23.986 -9.990 -13.843 1.00 17.43 34 SER B N 1
ATOM 708 C CA . SER B 1 34 ? 24.092 -8.585 -13.464 1.00 17.81 34 SER B CA 1
ATOM 709 C C . SER B 1 34 ? 25.394 -8.013 -14.003 1.00 18.31 34 SER B C 1
ATOM 710 O O . SER B 1 34 ? 26.403 -8.718 -14.116 1.00 20.08 34 SER B O 1
ATOM 713 N N . ARG B 1 35 ? 25.375 -6.721 -14.335 1.00 12.73 35 ARG B N 1
ATOM 714 C CA . ARG B 1 35 ? 26.571 -6.026 -14.770 1.00 15.93 35 ARG B CA 1
ATOM 715 C C . ARG B 1 35 ? 26.529 -4.635 -14.169 1.00 16.37 35 ARG B C 1
ATOM 716 O O . ARG B 1 35 ? 25.453 -4.062 -14.009 1.00 12.29 35 ARG B O 1
ATOM 724 N N . GLU B 1 36 ? 27.702 -4.102 -13.836 1.00 17.55 36 GLU B N 1
ATOM 725 C CA . GLU B 1 36 ? 27.824 -2.753 -13.301 1.00 15.76 36 GLU B CA 1
ATOM 726 C C . GLU B 1 36 ? 28.201 -1.777 -14.405 1.00 12.38 36 GLU B C 1
ATOM 727 O O . GLU B 1 36 ? 29.057 -2.068 -15.243 1.00 15.51 36 GLU B O 1
ATOM 733 N N . PHE B 1 37 ? 27.567 -0.609 -14.388 1.00 13.47 37 PHE B N 1
ATOM 734 C CA . PHE B 1 37 ? 27.826 0.439 -15.361 1.00 10.57 37 PHE B CA 1
ATOM 735 C C . PHE B 1 37 ? 28.062 1.753 -14.634 1.00 10.41 37 PHE B C 1
ATOM 736 O O . PHE B 1 37 ? 27.479 2.013 -13.583 1.00 15.03 37 PHE B O 1
ATOM 744 N N . ASN B 1 38 ? 28.912 2.589 -15.218 1.00 12.89 38 ASN B N 1
ATOM 745 C CA . ASN B 1 38 ? 29.158 3.940 -14.730 1.00 11.36 38 ASN B CA 1
ATOM 746 C C . ASN B 1 38 ? 28.270 4.876 -15.544 1.00 12.17 38 ASN B C 1
ATOM 747 O O . ASN B 1 38 ? 28.539 5.099 -16.722 1.00 12.46 38 ASN B O 1
ATOM 752 N N . ILE B 1 39 ? 27.205 5.397 -14.937 1.00 9.26 39 ILE B N 1
ATOM 753 C CA . ILE B 1 39 ? 26.233 6.240 -15.636 1.00 8.64 39 ILE B CA 1
ATOM 754 C C . ILE B 1 39 ? 26.429 7.655 -15.122 1.00 11.16 39 ILE B C 1
ATOM 755 O O . ILE B 1 39 ? 26.217 7.926 -13.933 1.00 9.57 39 ILE B O 1
ATOM 760 N N . ARG B 1 40 ? 26.878 8.545 -16.007 1.00 10.70 40 ARG B N 1
ATOM 761 C CA . ARG B 1 40 ? 27.204 9.928 -15.677 1.00 10.94 40 ARG B CA 1
ATOM 762 C C . ARG B 1 40 ? 27.943 10.051 -14.342 1.00 11.02 40 ARG B C 1
ATOM 763 O O . ARG B 1 40 ? 27.662 10.955 -13.545 1.00 14.16 40 ARG B O 1
ATOM 771 N N . GLY B 1 41 ? 28.887 9.146 -14.091 1.00 12.09 41 GLY B N 1
ATOM 772 C CA . GLY B 1 41 ? 29.776 9.300 -12.961 1.00 14.56 41 GLY B CA 1
ATOM 773 C C . GLY B 1 41 ? 29.392 8.547 -11.715 1.00 14.21 41 GLY B C 1
ATOM 774 O O . GLY B 1 41 ? 30.126 8.632 -10.723 1.00 16.32 41 GLY B O 1
ATOM 775 N N . LYS B 1 42 ? 28.270 7.821 -11.726 1.00 14.12 42 LYS B N 1
ATOM 776 C CA . LYS B 1 42 ? 27.822 7.041 -10.578 1.00 11.96 42 LYS B CA 1
ATOM 777 C C . LYS B 1 42 ? 27.546 5.612 -11.018 1.00 14.87 42 LYS B C 1
ATOM 778 O O . LYS B 1 42 ? 27.036 5.390 -12.117 1.00 12.25 42 LYS B O 1
ATOM 784 N N . TYR B 1 43 ? 27.847 4.653 -10.148 1.00 14.66 43 TYR B N 1
ATOM 785 C CA . TYR B 1 43 ? 27.774 3.237 -10.494 1.00 14.27 43 TYR B CA 1
ATOM 786 C C . TYR B 1 43 ? 26.393 2.660 -10.218 1.00 16.55 43 TYR B C 1
ATOM 787 O O . TYR B 1 43 ? 25.771 2.947 -9.192 1.00 13.68 43 TYR B O 1
ATOM 796 N N . PHE B 1 44 ? 25.907 1.860 -11.168 1.00 14.24 44 PHE B N 1
ATOM 797 C CA . PHE B 1 44 ? 24.601 1.220 -11.070 1.00 13.15 44 PHE B CA 1
ATOM 798 C C . PHE B 1 44 ? 24.738 -0.223 -11.514 1.00 14.29 44 PHE B C 1
ATOM 799 O O . PHE B 1 44 ? 25.483 -0.526 -12.448 1.00 13.89 44 PHE B O 1
ATOM 807 N N . THR B 1 45 ? 24.017 -1.109 -10.847 1.00 10.17 45 THR B N 1
ATOM 808 C CA . THR B 1 45 ? 24.005 -2.526 -11.191 1.00 10.38 45 THR B CA 1
ATOM 809 C C . THR B 1 45 ? 22.709 -2.815 -11.933 1.00 9.60 45 THR B C 1
ATOM 810 O O . THR B 1 45 ? 21.623 -2.557 -11.409 1.00 11.26 45 THR B O 1
ATOM 814 N N . VAL B 1 46 ? 22.830 -3.288 -13.169 1.00 9.62 46 VAL B N 1
ATOM 815 C CA . VAL B 1 46 ? 21.699 -3.634 -14.012 1.00 8.40 46 VAL B CA 1
ATOM 816 C C . VAL B 1 46 ? 21.631 -5.150 -14.065 1.00 11.23 46 VAL B C 1
ATOM 817 O O . VAL B 1 46 ? 22.637 -5.805 -14.351 1.00 12.27 46 VAL B O 1
ATOM 821 N N . SER B 1 47 ? 20.462 -5.698 -13.768 1.00 11.57 47 SER B N 1
ATOM 822 C CA . SER B 1 47 ? 20.253 -7.133 -13.758 1.00 12.16 47 SER B CA 1
ATOM 823 C C . SER B 1 47 ? 19.184 -7.495 -14.767 1.00 11.39 47 SER B C 1
ATOM 824 O O . SER B 1 47 ? 18.230 -6.745 -14.978 1.00 12.43 47 SER B O 1
ATOM 827 N N . VAL B 1 48 ? 19.341 -8.666 -15.378 1.00 12.16 48 VAL B N 1
ATOM 828 C CA . VAL B 1 48 ? 18.288 -9.257 -16.193 1.00 10.76 48 VAL B CA 1
ATOM 829 C C . VAL B 1 48 ? 18.042 -10.651 -15.640 1.00 12.94 48 VAL B C 1
ATOM 830 O O . VAL B 1 48 ? 18.978 -11.463 -15.559 1.00 19.20 48 VAL B O 1
ATOM 834 N N . SER B 1 49 ? 16.802 -10.902 -15.232 1.00 16.90 49 SER B N 1
ATOM 835 C CA . SER B 1 49 ? 16.383 -12.188 -14.704 1.00 18.01 49 SER B CA 1
ATOM 836 C C . SER B 1 49 ? 16.244 -13.193 -15.844 1.00 19.16 49 SER B C 1
ATOM 837 O O . SER B 1 49 ? 16.331 -12.854 -17.024 1.00 20.28 49 SER B O 1
ATOM 840 N N . ASP B 1 50 ? 16.027 -14.458 -15.476 1.00 22.67 50 ASP B N 1
ATOM 841 C CA . ASP B 1 50 ? 15.923 -15.498 -16.491 1.00 24.15 50 ASP B CA 1
ATOM 842 C C . ASP B 1 50 ? 14.771 -15.224 -17.449 1.00 26.51 50 ASP B C 1
ATOM 843 O O . ASP B 1 50 ? 14.912 -15.410 -18.664 1.00 30.43 50 ASP B O 1
ATOM 848 N N . ASP B 1 51 ? 13.629 -14.761 -16.929 1.00 23.68 51 ASP B N 1
ATOM 849 C CA . ASP B 1 51 ? 12.485 -14.514 -17.802 1.00 25.91 51 ASP B CA 1
ATOM 850 C C . ASP B 1 51 ? 12.594 -13.209 -18.572 1.00 26.35 51 ASP B C 1
ATOM 851 O O . ASP B 1 51 ? 11.629 -12.829 -19.240 1.00 30.23 51 ASP B O 1
ATOM 856 N N . GLY B 1 52 ? 13.733 -12.523 -18.503 1.00 22.64 52 GLY B N 1
ATOM 857 C CA . GLY B 1 52 ? 13.949 -11.310 -19.257 1.00 18.80 52 GLY B CA 1
ATOM 858 C C . GLY B 1 52 ? 13.659 -10.018 -18.516 1.00 19.41 52 GLY B C 1
ATOM 859 O O . GLY B 1 52 ? 13.756 -8.949 -19.125 1.00 18.78 52 GLY B O 1
ATOM 860 N N . THR B 1 53 ? 13.318 -10.065 -17.234 1.00 18.20 53 THR B N 1
ATOM 861 C CA . THR B 1 53 ? 12.901 -8.837 -16.559 1.00 17.44 53 THR B CA 1
ATOM 862 C C . THR B 1 53 ? 14.106 -7.996 -16.150 1.00 13.18 53 THR B C 1
ATOM 863 O O . THR B 1 53 ? 14.935 -8.462 -15.360 1.00 15.65 53 THR B O 1
ATOM 867 N N . PRO B 1 54 ? 14.207 -6.751 -16.591 1.00 10.91 54 PRO B N 1
ATOM 868 C CA . PRO B 1 54 ? 15.321 -5.911 -16.150 1.00 13.79 54 PRO B CA 1
ATOM 869 C C . PRO B 1 54 ? 15.035 -5.218 -14.828 1.00 11.00 54 PRO B C 1
ATOM 870 O O . PRO B 1 54 ? 13.896 -4.887 -14.491 1.00 13.24 54 PRO B O 1
ATOM 874 N N . SER B 1 55 ? 16.111 -5.001 -14.076 1.00 9.52 55 SER B N 1
ATOM 875 C CA . SER B 1 55 ? 16.083 -4.1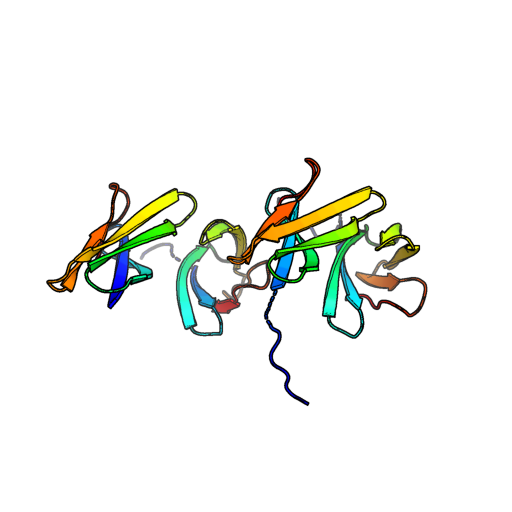64 -12.890 1.00 10.27 55 SER B CA 1
ATOM 876 C C . SER B 1 55 ? 17.398 -3.398 -12.801 1.00 11.41 55 SER B C 1
ATOM 877 O O . SER B 1 55 ? 18.383 -3.721 -13.476 1.00 10.71 55 SER B O 1
ATOM 880 N N . ILE B 1 56 ? 17.391 -2.371 -11.950 1.00 10.97 56 ILE B N 1
ATOM 881 C CA . ILE B 1 56 ? 18.551 -1.523 -11.722 1.00 10.87 56 ILE B CA 1
ATOM 882 C C . ILE B 1 56 ? 18.583 -1.160 -10.246 1.00 9.49 56 ILE B C 1
ATOM 883 O O . ILE B 1 56 ? 17.541 -1.054 -9.596 1.00 14.04 56 ILE B O 1
ATOM 888 N N . SER B 1 57 ? 19.788 -0.992 -9.716 1.00 11.42 57 SER B N 1
ATOM 889 C CA . SER B 1 57 ? 19.945 -0.486 -8.366 1.00 12.82 57 SER B CA 1
ATOM 890 C C . SER B 1 57 ? 19.508 0.973 -8.303 1.00 11.62 57 SER B C 1
ATOM 891 O O . SER B 1 57 ? 19.613 1.718 -9.279 1.00 10.92 57 SER B O 1
ATOM 894 N N . GLY B 1 58 ? 19.009 1.370 -7.143 1.00 11.93 58 GLY B N 1
ATOM 895 C CA . GLY B 1 58 ? 18.609 2.744 -6.910 1.00 13.30 58 GLY B CA 1
ATOM 896 C C . GLY B 1 58 ? 17.290 3.115 -7.557 1.00 11.10 58 GLY B C 1
ATOM 897 O O . GLY B 1 58 ? 16.616 2.314 -8.207 1.00 10.23 58 GLY B O 1
ATOM 898 N N . SER B 1 59 ? 16.920 4.379 -7.374 1.00 9.27 59 SER B N 1
ATOM 899 C CA . SER B 1 59 ? 15.693 4.917 -7.940 1.00 8.46 59 SER B CA 1
ATOM 900 C C . SER B 1 59 ? 15.886 6.047 -8.943 1.00 7.64 59 SER B C 1
ATOM 901 O O . SER B 1 59 ? 14.910 6.409 -9.610 1.00 8.89 59 SER B O 1
ATOM 904 N N . LYS B 1 60 ? 17.076 6.647 -9.021 1.00 10.64 60 LYS B N 1
ATOM 905 C CA . LYS B 1 60 ? 17.297 7.766 -9.945 1.00 8.96 60 LYS B CA 1
ATOM 906 C C . LYS B 1 60 ? 16.864 7.409 -11.358 1.00 12.84 60 LYS B C 1
ATOM 907 O O . LYS B 1 60 ? 16.175 8.193 -12.026 1.00 10.58 60 LYS B O 1
ATOM 913 N N . TYR B 1 61 ? 17.226 6.206 -11.811 1.00 9.48 61 TYR B N 1
ATOM 914 C CA . TYR B 1 61 ? 16.847 5.703 -13.121 1.00 10.02 61 TYR B CA 1
ATOM 915 C C . TYR B 1 61 ? 15.897 4.526 -12.972 1.00 9.18 61 TYR B C 1
ATOM 916 O O . TYR B 1 61 ? 15.894 3.819 -11.956 1.00 8.93 61 TYR B O 1
ATOM 925 N N . THR B 1 62 ? 15.112 4.305 -14.017 1.00 9.50 62 THR B N 1
ATOM 926 C CA . THR B 1 62 ? 14.340 3.071 -14.148 1.00 9.19 62 THR B CA 1
ATOM 927 C C . THR B 1 62 ? 14.827 2.350 -15.387 1.00 8.24 62 THR B C 1
ATOM 928 O O . THR B 1 62 ? 15.596 2.892 -16.176 1.00 8.08 62 THR B O 1
ATOM 932 N N . VAL B 1 63 ? 14.398 1.098 -15.566 1.00 9.82 63 VAL B N 1
ATOM 933 C CA . VAL B 1 63 ? 14.823 0.370 -1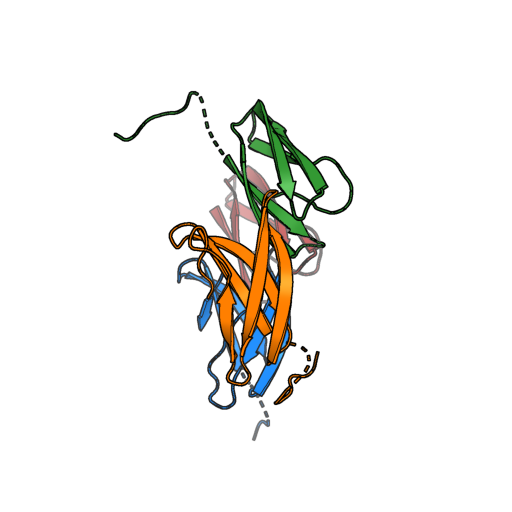6.752 1.00 9.54 63 VAL B CA 1
ATOM 934 C C . VAL B 1 63 ? 13.609 -0.200 -17.480 1.00 13.65 63 VAL B C 1
ATOM 935 O O . VAL B 1 63 ? 12.557 -0.465 -16.893 1.00 15.39 63 VAL B O 1
ATOM 939 N N . GLU B 1 64 ? 13.807 -0.436 -18.767 1.00 12.27 64 GLU B N 1
ATOM 940 C CA . GLU B 1 64 ? 12.779 -0.752 -19.761 1.00 20.19 64 GLU B CA 1
ATOM 941 C C . GLU B 1 64 ? 11.331 -0.740 -19.337 1.00 33.91 64 GLU B C 1
ATOM 942 O O . GLU B 1 64 ? 10.607 0.181 -19.692 1.00 38.45 64 GLU B O 1
ATOM 948 N N . HIS C 1 4 ? 6.471 28.700 -17.687 1.00 31.00 4 HIS C N 1
ATOM 949 C CA . HIS C 1 4 ? 6.457 29.828 -18.611 1.00 30.06 4 HIS C CA 1
ATOM 950 C C . HIS C 1 4 ? 7.377 29.542 -19.788 1.00 27.01 4 HIS C C 1
ATOM 951 O O . HIS C 1 4 ? 8.502 29.071 -19.608 1.00 29.53 4 HIS C O 1
ATOM 958 N N . HIS C 1 5 ? 6.887 29.842 -20.986 1.00 23.81 5 HIS C N 1
ATOM 959 C CA . HIS C 1 5 ? 7.566 29.486 -22.226 1.00 29.93 5 HIS C CA 1
ATOM 960 C C . HIS C 1 5 ? 8.555 30.583 -22.607 1.00 30.02 5 HIS C C 1
ATOM 961 O O . HIS C 1 5 ? 8.146 31.682 -22.992 1.00 30.05 5 HIS C O 1
ATOM 968 N N . HIS C 1 6 ? 9.852 30.279 -22.538 1.00 20.34 6 HIS C N 1
ATOM 969 C CA . HIS C 1 6 ? 10.891 31.302 -22.607 1.00 19.27 6 HIS C CA 1
ATOM 970 C C . HIS C 1 6 ? 11.714 31.218 -23.884 1.00 24.31 6 HIS C C 1
ATOM 971 O O . HIS C 1 6 ? 12.018 30.125 -24.372 1.00 26.12 6 HIS C O 1
ATOM 978 N N . HIS C 1 7 ? 12.096 32.388 -24.396 1.00 20.97 7 HIS C N 1
ATOM 979 C CA . HIS C 1 7 ? 13.097 32.488 -25.448 1.00 21.02 7 HIS C CA 1
ATOM 980 C C . HIS C 1 7 ? 14.485 32.466 -24.827 1.00 22.27 7 HIS C C 1
ATOM 981 O O . HIS C 1 7 ? 14.708 33.026 -23.749 1.00 18.58 7 HIS C O 1
ATOM 988 N N . HIS C 1 8 ? 15.415 31.792 -25.500 1.00 21.83 8 HIS C N 1
ATOM 989 C CA . HIS C 1 8 ? 16.819 31.768 -25.108 1.00 24.35 8 HIS C CA 1
ATOM 990 C C . HIS C 1 8 ? 17.615 32.568 -26.127 1.00 27.95 8 HIS C C 1
ATOM 991 O O . HIS C 1 8 ? 17.426 32.390 -27.336 1.00 32.82 8 HIS C O 1
ATOM 998 N N . SER C 1 9 ? 18.494 33.455 -25.647 1.00 26.84 9 SER C N 1
ATOM 999 C CA . SER C 1 9 ? 19.282 34.270 -26.569 1.00 35.41 9 SER C CA 1
ATOM 1000 C C . SER C 1 9 ? 20.114 33.387 -27.491 1.00 38.99 9 SER C C 1
ATOM 1001 O O . SER C 1 9 ? 20.134 33.588 -28.710 1.00 35.86 9 SER C O 1
ATOM 1012 N N . ALA C 1 11 ? 20.112 29.379 -28.391 1.00 28.38 11 ALA C N 1
ATOM 1013 C CA . ALA C 1 11 ? 19.183 28.284 -28.178 1.00 26.27 11 ALA C CA 1
ATOM 1014 C C . ALA C 1 11 ? 19.879 27.096 -27.528 1.00 28.08 11 ALA C C 1
ATOM 1015 O O . ALA C 1 11 ? 21.030 26.783 -27.834 1.00 28.96 11 ALA C O 1
ATOM 1025 N N . THR C 1 13 ? 20.574 23.379 -27.524 1.00 15.42 13 THR C N 1
ATOM 1026 C CA . THR C 1 13 ? 20.526 22.344 -28.550 1.00 14.11 13 THR C CA 1
ATOM 1027 C C . THR C 1 13 ? 20.634 20.968 -27.913 1.00 13.51 13 THR C C 1
ATOM 1028 O O . THR C 1 13 ? 21.353 20.782 -26.926 1.00 12.73 13 THR C O 1
ATOM 1032 N N . GLN C 1 14 ? 19.894 20.016 -28.475 1.00 9.92 14 GLN C N 1
ATOM 1033 C CA . GLN C 1 14 ? 19.998 18.628 -28.068 1.00 10.02 14 GLN C CA 1
ATOM 1034 C C . GLN C 1 14 ? 20.994 17.960 -29.001 1.00 10.19 14 GLN C C 1
ATOM 1035 O O . GLN C 1 14 ? 20.852 18.032 -30.224 1.00 12.43 14 GLN C O 1
ATOM 1041 N N . VAL C 1 15 ? 22.036 17.377 -28.422 1.00 8.62 15 VAL C N 1
ATOM 1042 C CA . VAL C 1 15 ? 23.128 16.760 -29.167 1.00 8.84 15 VAL C CA 1
ATOM 1043 C C . VAL C 1 15 ? 23.078 15.258 -28.931 1.00 7.77 15 VAL C C 1
ATOM 1044 O O . VAL C 1 15 ? 23.070 14.811 -27.780 1.00 8.94 15 VAL C O 1
ATOM 1048 N N . THR C 1 16 ? 23.064 14.484 -30.010 1.00 8.63 16 THR C N 1
ATOM 1049 C CA . THR C 1 16 ? 23.095 13.023 -29.906 1.00 8.09 16 THR C CA 1
ATOM 1050 C C . THR C 1 16 ? 24.539 12.533 -29.922 1.00 8.98 16 THR C C 1
ATOM 1051 O O . THR C 1 16 ? 25.324 12.958 -30.771 1.00 7.85 16 THR C O 1
ATOM 1055 N N . ILE C 1 17 ? 24.895 11.664 -28.966 1.00 6.20 17 ILE C N 1
ATOM 1056 C CA . ILE C 1 17 ? 26.218 11.045 -28.897 1.00 7.49 17 ILE C CA 1
ATOM 1057 C C . ILE C 1 17 ? 26.134 9.672 -29.541 1.00 6.62 17 ILE C C 1
ATOM 1058 O O . ILE C 1 17 ? 25.300 8.852 -29.147 1.00 7.62 17 ILE C O 1
ATOM 1063 N N . LEU C 1 18 ? 27.009 9.418 -30.520 1.00 6.59 18 LEU C N 1
ATOM 1064 C CA . LEU C 1 18 ? 26.964 8.219 -31.353 1.00 7.77 18 LEU C CA 1
ATOM 1065 C C . LEU C 1 18 ? 28.232 7.409 -31.174 1.00 9.52 18 LEU C C 1
ATOM 1066 O O . LEU C 1 18 ? 29.330 7.965 -31.152 1.00 8.81 18 LEU C O 1
ATOM 1071 N N . LYS C 1 19 ? 28.071 6.088 -31.084 1.00 8.51 19 LYS C N 1
ATOM 1072 C CA . LYS C 1 19 ? 29.194 5.158 -31.029 1.00 8.28 19 LYS C CA 1
ATOM 1073 C C . LYS C 1 19 ? 29.172 4.342 -32.310 1.00 11.06 19 LYS C C 1
ATOM 1074 O O . LYS C 1 19 ? 28.302 3.477 -32.493 1.00 11.28 19 LYS C O 1
ATOM 1080 N N . LYS C 1 20 ? 30.111 4.638 -33.201 1.00 11.30 20 LYS C N 1
ATOM 1081 C CA . LYS C 1 20 ? 30.154 4.015 -34.517 1.00 15.57 20 LYS C CA 1
ATOM 1082 C C . LYS C 1 20 ? 28.786 4.106 -35.189 1.00 14.98 20 LYS C C 1
ATOM 1083 O O . LYS C 1 20 ? 28.271 3.146 -35.750 1.00 15.28 20 LYS C O 1
ATOM 1089 N N . GLY C 1 21 ? 28.183 5.288 -35.106 1.00 10.19 21 GLY C N 1
ATOM 1090 C CA . GLY C 1 21 ? 26.924 5.542 -35.770 1.00 13.48 21 GLY C CA 1
ATOM 1091 C C . GLY C 1 21 ? 25.680 5.242 -34.960 1.00 15.10 21 GLY C C 1
ATOM 1092 O O . GLY C 1 21 ? 24.582 5.611 -35.387 1.00 15.91 21 GLY C O 1
ATOM 1093 N N . GLU C 1 22 ? 25.815 4.600 -33.805 1.00 11.53 22 GLU C N 1
ATOM 1094 C CA . GLU C 1 22 ? 24.688 4.142 -32.998 1.00 13.44 22 GLU C CA 1
ATOM 1095 C C . GLU C 1 22 ? 24.542 5.049 -31.781 1.00 12.99 22 GLU C C 1
ATOM 1096 O O . GLU C 1 22 ? 25.471 5.161 -30.971 1.00 12.98 22 GLU C O 1
ATOM 1102 N N . ARG C 1 23 ? 23.374 5.678 -31.648 1.00 11.53 23 ARG C N 1
ATOM 1103 C CA . ARG C 1 23 ? 23.094 6.532 -30.503 1.00 9.18 23 ARG C CA 1
ATOM 1104 C C . ARG C 1 23 ? 23.347 5.791 -29.190 1.00 10.47 23 ARG C C 1
ATOM 1105 O O . ARG C 1 23 ? 22.904 4.652 -29.013 1.00 12.27 23 ARG C O 1
ATOM 1113 N N . ILE C 1 24 ? 24.063 6.450 -28.269 1.00 7.08 24 ILE C N 1
ATOM 1114 C CA . ILE C 1 24 ? 24.373 5.884 -26.956 1.00 7.75 24 ILE C CA 1
ATOM 1115 C C . ILE C 1 24 ? 23.826 6.780 -25.850 1.00 9.02 24 ILE C C 1
ATOM 1116 O O . ILE C 1 24 ? 23.501 6.296 -24.762 1.00 8.84 24 ILE C O 1
ATOM 1121 N N . THR C 1 25 ? 23.732 8.083 -26.094 1.00 6.98 25 THR C N 1
ATOM 1122 C CA . THR C 1 25 ? 23.103 8.977 -25.114 1.00 7.16 25 THR C CA 1
ATOM 1123 C C . THR C 1 25 ? 22.856 10.309 -25.811 1.00 7.81 25 THR C C 1
ATOM 1124 O O . THR C 1 25 ? 23.080 10.455 -27.019 1.00 7.49 25 THR C O 1
ATOM 1128 N N . TRP C 1 26 ? 22.369 11.278 -25.046 1.00 7.87 26 TRP C N 1
ATOM 1129 C CA . TRP C 1 26 ? 22.105 12.604 -25.588 1.00 6.70 26 TRP C CA 1
ATOM 1130 C C . TRP C 1 26 ? 22.343 13.616 -24.483 1.00 7.89 26 TRP C C 1
ATOM 1131 O O . TRP C 1 26 ? 22.195 13.306 -23.301 1.00 9.02 26 TRP C O 1
ATOM 1142 N N . VAL C 1 27 ? 22.772 14.818 -24.879 1.00 7.15 27 VAL C N 1
ATOM 1143 C CA . VAL C 1 27 ? 23.117 15.873 -23.935 1.00 7.92 27 VAL C CA 1
ATOM 1144 C C . VAL C 1 27 ? 22.560 17.187 -24.448 1.00 7.91 27 VAL C C 1
ATOM 1145 O O . VAL C 1 27 ? 22.095 17.288 -25.584 1.00 7.35 27 VAL C O 1
ATOM 1149 N N . GLU C 1 28 ? 22.634 18.217 -23.596 1.00 8.53 28 GLU C N 1
ATOM 1150 C CA . GLU C 1 28 ? 22.178 19.549 -23.966 1.00 8.24 28 GLU C CA 1
ATOM 1151 C C . GLU C 1 28 ? 23.300 20.574 -23.824 1.00 7.71 28 GLU C C 1
ATOM 1152 O O . GLU C 1 28 ? 23.899 20.706 -22.758 1.00 9.05 28 GLU C O 1
ATOM 1158 N N . VAL C 1 29 ? 23.561 21.307 -24.908 1.00 10.49 29 VAL C N 1
ATOM 1159 C CA . VAL C 1 29 ? 24.582 22.362 -24.900 1.00 9.19 29 VAL C CA 1
ATOM 1160 C C . VAL C 1 29 ? 24.024 23.603 -25.588 1.00 10.17 29 VAL C C 1
ATOM 1161 O O . VAL C 1 29 ? 23.436 23.497 -26.674 1.00 9.13 29 VAL C O 1
ATOM 1165 N N . PRO C 1 30 ? 24.174 24.784 -24.997 1.00 11.91 30 PRO C N 1
ATOM 1166 C CA . PRO C 1 30 ? 23.729 26.009 -25.678 1.00 12.37 30 PRO C CA 1
ATOM 1167 C C . PRO C 1 30 ? 24.566 26.289 -26.917 1.00 12.10 30 PRO C C 1
ATOM 1168 O O . PRO C 1 30 ? 25.768 26.022 -26.957 1.00 11.62 30 PRO C O 1
ATOM 1172 N N . LYS C 1 31 ? 23.921 26.863 -27.942 1.00 15.29 31 LYS C N 1
ATOM 1173 C CA . LYS C 1 31 ? 24.670 27.290 -29.119 1.00 15.58 31 LYS C CA 1
ATOM 1174 C C . LYS C 1 31 ? 25.749 28.280 -28.711 1.00 15.86 31 LYS C C 1
ATOM 1175 O O . LYS C 1 31 ? 25.508 29.187 -27.905 1.00 16.90 31 LYS C O 1
ATOM 1181 N N . GLY C 1 32 ? 26.948 28.090 -29.257 1.00 15.63 32 GLY C N 1
ATOM 1182 C CA . GLY C 1 32 ? 28.068 28.942 -28.939 1.00 13.76 32 GLY C CA 1
ATOM 1183 C C . GLY C 1 32 ? 28.827 28.578 -27.686 1.00 14.37 32 GLY C C 1
ATOM 1184 O O . GLY C 1 32 ? 29.756 29.302 -27.319 1.00 15.10 32 GLY C O 1
ATOM 1185 N N . GLU C 1 33 ? 28.486 27.473 -27.016 1.00 11.08 33 GLU C N 1
ATOM 1186 C CA . GLU C 1 33 ? 29.123 27.137 -25.748 1.00 9.83 33 GLU C CA 1
ATOM 1187 C C . GLU C 1 33 ? 29.590 25.680 -25.772 1.00 9.46 33 GLU C C 1
ATOM 1188 O O . GLU C 1 33 ? 29.378 24.959 -26.740 1.00 9.67 33 GLU C O 1
ATOM 1194 N N . SER C 1 34 ? 30.248 25.271 -24.688 1.00 10.78 34 SER C N 1
ATOM 1195 C CA . SER C 1 34 ? 30.732 23.909 -24.486 1.00 9.17 34 SER C CA 1
ATOM 1196 C C . SER C 1 34 ? 30.320 23.416 -23.109 1.00 8.87 34 SER C C 1
ATOM 1197 O O . SER C 1 34 ? 30.212 24.193 -22.153 1.00 11.55 34 SER C O 1
ATOM 1200 N N . ARG C 1 35 ? 30.162 22.102 -22.996 1.00 8.38 35 ARG C N 1
ATOM 1201 C CA . ARG C 1 35 ? 29.875 21.452 -21.724 1.00 9.12 35 ARG C CA 1
ATOM 1202 C C . ARG C 1 35 ? 30.669 20.162 -21.663 1.00 9.18 35 ARG C C 1
ATOM 1203 O O . ARG C 1 35 ? 30.949 19.551 -22.695 1.00 8.99 35 ARG C O 1
ATOM 1211 N N . GLU C 1 36 ? 31.003 19.735 -20.450 1.00 6.60 36 GLU C N 1
ATOM 1212 C CA . GLU C 1 36 ? 31.697 18.466 -20.217 1.00 7.74 36 GLU C CA 1
ATOM 1213 C C . GLU C 1 36 ? 30.745 17.436 -19.615 1.00 8.31 36 GLU C C 1
ATOM 1214 O O . GLU C 1 36 ? 29.944 17.756 -18.736 1.00 8.97 36 GLU C O 1
ATOM 1220 N N . PHE C 1 37 ? 30.857 16.192 -20.079 1.00 5.52 37 PHE C N 1
ATOM 1221 C CA . PHE C 1 37 ? 30.017 15.092 -19.631 1.00 7.62 37 PHE C CA 1
ATOM 1222 C C . PHE C 1 37 ? 30.878 13.887 -19.313 1.00 9.84 37 PHE C C 1
ATOM 1223 O O . PHE C 1 37 ? 31.907 13.654 -19.947 1.00 10.86 37 PHE C O 1
ATOM 1231 N N . ASN C 1 38 ? 30.442 13.131 -18.320 1.00 6.28 38 ASN C N 1
ATOM 1232 C CA . ASN C 1 38 ? 31.096 11.889 -17.928 1.00 10.42 38 ASN C CA 1
ATOM 1233 C C . ASN C 1 38 ? 30.277 10.762 -18.549 1.00 10.28 38 ASN C C 1
ATOM 1234 O O . ASN C 1 38 ? 29.198 10.428 -18.054 1.00 12.38 38 ASN C O 1
ATOM 1239 N N . ILE C 1 39 ? 30.759 10.198 -19.659 1.00 8.11 39 ILE C N 1
ATOM 1240 C CA . ILE C 1 39 ? 30.060 9.122 -20.361 1.00 7.92 39 ILE C CA 1
ATOM 1241 C C . ILE C 1 39 ? 30.804 7.826 -20.087 1.00 7.75 39 ILE C C 1
ATOM 1242 O O . ILE C 1 39 ? 31.968 7.671 -20.482 1.00 8.72 39 ILE C O 1
ATOM 1247 N N . ARG C 1 40 ? 30.138 6.913 -19.380 1.00 10.12 40 ARG C N 1
ATOM 1248 C CA . ARG C 1 40 ? 30.714 5.628 -18.982 1.00 11.57 40 ARG C CA 1
ATOM 1249 C C . ARG C 1 40 ? 32.101 5.771 -18.358 1.00 12.33 40 ARG C C 1
ATOM 1250 O O . ARG C 1 40 ? 32.996 4.953 -18.596 1.00 13.22 40 ARG C O 1
ATOM 1258 N N . GLY C 1 41 ? 32.287 6.801 -17.538 1.00 10.98 41 GLY C N 1
ATOM 1259 C CA . GLY C 1 41 ? 33.541 6.967 -16.836 1.00 11.90 41 GLY C CA 1
ATOM 1260 C C . GLY C 1 41 ? 34.649 7.668 -17.589 1.00 13.66 41 GLY C C 1
ATOM 1261 O O . GLY C 1 41 ? 35.766 7.766 -17.060 1.00 13.55 41 GLY C O 1
ATOM 1262 N N . LYS C 1 42 ? 34.392 8.145 -18.801 1.00 8.58 42 LYS C N 1
ATOM 1263 C CA . LYS C 1 42 ? 35.353 8.941 -19.552 1.00 11.25 42 LYS C CA 1
ATOM 1264 C C . LYS C 1 42 ? 34.760 10.321 -19.781 1.00 9.25 42 LYS C C 1
ATOM 1265 O O . LYS C 1 42 ? 33.563 10.438 -20.030 1.00 7.23 42 LYS C O 1
ATOM 1271 N N . TYR C 1 43 ? 35.586 11.365 -19.700 1.00 6.48 43 TYR C N 1
ATOM 1272 C CA . TYR C 1 43 ? 35.065 12.708 -19.910 1.00 8.55 43 TYR C CA 1
ATOM 1273 C C . TYR C 1 43 ? 35.122 13.097 -21.371 1.00 7.93 43 TYR C C 1
ATOM 1274 O O . TYR C 1 43 ? 36.066 12.763 -22.089 1.00 9.00 43 TYR C O 1
ATOM 1283 N N . PHE C 1 44 ? 34.109 13.855 -21.789 1.00 6.79 44 PHE C N 1
ATOM 1284 C CA . PHE C 1 44 ? 34.020 14.365 -23.147 1.00 8.45 44 PHE C CA 1
ATOM 1285 C C . PHE C 1 44 ? 33.517 15.787 -23.100 1.00 6.76 44 PHE C C 1
ATOM 1286 O O . PHE C 1 44 ? 32.570 16.085 -22.374 1.00 9.52 44 PHE C O 1
ATOM 1294 N N . THR C 1 45 ? 34.141 16.647 -23.893 1.00 5.19 45 THR C N 1
ATOM 1295 C CA . THR C 1 45 ? 33.659 17.999 -24.093 1.00 7.27 45 THR C CA 1
ATOM 1296 C C . THR C 1 45 ? 32.831 18.041 -25.363 1.00 8.91 45 THR C C 1
ATOM 1297 O O . THR C 1 45 ? 33.283 17.578 -26.410 1.00 8.64 45 THR C O 1
ATOM 1301 N N . VAL C 1 46 ? 31.622 18.585 -25.263 1.00 8.20 46 VAL C N 1
ATOM 1302 C CA . VAL C 1 46 ? 30.735 18.763 -26.398 1.00 8.81 46 VAL C CA 1
ATOM 1303 C C . VAL C 1 46 ? 30.604 20.264 -26.608 1.00 7.11 46 VAL C C 1
ATOM 1304 O O . VAL C 1 46 ? 30.158 20.983 -25.706 1.00 8.26 46 VAL C O 1
ATOM 1308 N N . SER C 1 47 ? 31.015 20.731 -27.782 1.00 6.95 47 SER C N 1
ATOM 1309 C CA . SER C 1 47 ? 30.951 22.148 -28.142 1.00 9.03 47 SER C CA 1
ATOM 1310 C C . SER C 1 47 ? 29.936 22.314 -29.251 1.00 9.96 47 SER C C 1
ATOM 1311 O O . SER C 1 47 ? 29.886 21.503 -30.175 1.00 11.57 47 SER C O 1
ATOM 1314 N N . VAL C 1 48 ? 29.130 23.366 -29.176 1.00 13.54 48 VAL C N 1
ATOM 1315 C CA . VAL C 1 48 ? 28.178 23.681 -30.232 1.00 9.73 48 VAL C CA 1
ATOM 1316 C C . VAL C 1 48 ? 28.505 25.073 -30.754 1.00 10.61 48 VAL C C 1
ATOM 1317 O O . VAL C 1 48 ? 28.484 26.037 -29.989 1.00 12.61 48 VAL C O 1
ATOM 1321 N N . SER C 1 49 ? 28.810 25.171 -32.042 1.00 11.60 49 SER C N 1
ATOM 1322 C CA . SER C 1 49 ? 29.094 26.464 -32.641 1.00 14.01 49 SER C CA 1
ATOM 1323 C C . SER C 1 49 ? 27.853 27.362 -32.590 1.00 16.15 49 SER C C 1
ATOM 1324 O O . SER C 1 49 ? 26.756 26.945 -32.228 1.00 16.31 49 SER C O 1
ATOM 1327 N N . ASP C 1 50 ? 28.027 28.624 -32.989 1.00 18.81 50 ASP C N 1
ATOM 1328 C CA . ASP C 1 50 ? 26.878 29.525 -32.976 1.00 21.69 50 ASP C CA 1
ATOM 1329 C C . ASP C 1 50 ? 25.806 29.114 -33.977 1.00 22.93 50 ASP C C 1
ATOM 1330 O O . ASP C 1 50 ? 24.623 29.382 -33.749 1.00 24.88 50 ASP C O 1
ATOM 1335 N N . ASP C 1 51 ? 26.178 28.448 -35.069 1.00 22.07 51 ASP C N 1
ATOM 1336 C CA . ASP C 1 51 ? 25.170 28.016 -36.032 1.00 24.84 51 ASP C CA 1
ATOM 1337 C C . ASP C 1 51 ? 24.567 26.665 -35.688 1.00 27.42 51 ASP C C 1
ATOM 1338 O O . ASP C 1 51 ? 23.750 26.154 -36.464 1.00 22.65 51 ASP C O 1
ATOM 1343 N N . GLY C 1 52 ? 24.973 26.066 -34.567 1.00 19.66 52 GLY C N 1
ATOM 1344 C CA . GLY C 1 52 ? 24.370 24.853 -34.068 1.00 21.06 52 GLY C CA 1
ATOM 1345 C C . GLY C 1 52 ? 25.115 23.579 -34.386 1.00 19.36 52 GLY C C 1
ATOM 1346 O O . GLY C 1 52 ? 24.604 22.499 -34.070 1.00 15.43 52 GLY C O 1
ATOM 1347 N N . THR C 1 53 ? 26.302 23.664 -34.983 1.00 15.83 53 THR C N 1
ATOM 1348 C CA . THR C 1 53 ? 27.043 22.473 -35.362 1.00 17.49 53 THR C CA 1
ATOM 1349 C C . THR C 1 53 ? 27.781 21.911 -34.147 1.00 10.69 53 THR C C 1
ATOM 1350 O O . THR C 1 53 ? 28.573 22.631 -33.532 1.00 12.43 53 THR C O 1
ATOM 1354 N N . PRO C 1 54 ? 27.560 20.660 -33.779 1.00 10.30 54 PRO C N 1
ATOM 1355 C CA . PRO C 1 54 ? 28.243 20.111 -32.609 1.00 9.14 54 PRO C CA 1
ATOM 1356 C C . PRO C 1 54 ? 29.552 19.437 -32.975 1.00 10.20 54 PRO C C 1
ATOM 1357 O O . PRO C 1 54 ? 29.743 18.938 -34.080 1.00 10.38 54 PRO C O 1
ATOM 1361 N N . SER C 1 55 ? 30.455 19.413 -32.004 1.00 7.34 55 SER C N 1
ATOM 1362 C CA . SER C 1 55 ? 31.679 18.635 -32.096 1.00 8.17 55 SER C CA 1
ATOM 1363 C C . SER C 1 55 ? 31.989 18.068 -30.719 1.00 9.15 55 SER C C 1
ATOM 1364 O O . SER C 1 55 ? 31.477 18.543 -29.703 1.00 8.78 55 SER C O 1
ATOM 1367 N N . ILE C 1 56 ? 32.849 17.053 -30.683 1.00 6.75 56 ILE C N 1
ATOM 1368 C CA . ILE C 1 56 ? 33.164 16.389 -29.421 1.00 6.79 56 ILE C CA 1
ATOM 1369 C C . ILE C 1 56 ? 34.657 16.095 -29.363 1.00 6.69 56 ILE C C 1
ATOM 1370 O O . ILE C 1 56 ? 35.300 15.836 -30.380 1.00 9.91 56 ILE C O 1
ATOM 1375 N N . SER C 1 57 ? 35.213 16.161 -28.157 1.00 6.34 57 SER C N 1
ATOM 1376 C CA . SER C 1 57 ? 36.577 15.721 -27.934 1.00 4.93 57 SER C CA 1
ATOM 1377 C C . SER C 1 57 ? 36.666 14.201 -28.062 1.00 8.08 57 SER C C 1
ATOM 1378 O O . SER C 1 57 ? 35.653 13.477 -28.077 1.00 7.95 57 SER C O 1
ATOM 1381 N N . GLY C 1 58 ? 37.889 13.716 -28.108 1.00 8.48 58 GLY C N 1
ATOM 1382 C CA . GLY C 1 58 ? 38.119 12.284 -28.062 1.00 8.15 58 GLY C CA 1
ATOM 1383 C C . GLY C 1 58 ? 37.997 11.617 -29.414 1.00 8.81 58 GLY C C 1
ATOM 1384 O O . GLY C 1 58 ? 37.885 12.253 -30.469 1.00 10.67 58 GLY C O 1
ATOM 1385 N N . SER C 1 59 ? 38.020 10.290 -29.374 1.00 10.02 59 SER C N 1
ATOM 1386 C CA . SER C 1 59 ? 37.917 9.505 -30.594 1.00 9.67 59 SER C CA 1
ATOM 1387 C C . SER C 1 59 ? 36.831 8.454 -30.515 1.00 11.25 59 SER C C 1
ATOM 1388 O O . SER C 1 59 ? 36.500 7.853 -31.543 1.00 14.88 59 SER C O 1
ATOM 1391 N N . LYS C 1 60 ? 36.246 8.242 -29.346 1.00 8.48 60 LYS C N 1
ATOM 1392 C CA . LYS C 1 60 ? 35.318 7.141 -29.158 1.00 9.71 60 LYS C CA 1
ATOM 1393 C C . LYS C 1 60 ? 33.981 7.406 -29.836 1.00 11.93 60 LYS C C 1
ATOM 1394 O O . LYS C 1 60 ? 33.377 6.485 -30.406 1.00 11.21 60 LYS C O 1
ATOM 1400 N N . TYR C 1 61 ? 33.490 8.641 -29.757 1.00 9.13 61 TYR C N 1
ATOM 1401 C CA . TYR C 1 61 ? 32.150 8.990 -30.197 1.00 8.12 61 TYR C CA 1
ATOM 1402 C C . TYR C 1 61 ? 32.192 10.072 -31.272 1.00 6.89 61 TYR C C 1
ATOM 1403 O O . TYR C 1 61 ? 33.187 10.788 -31.446 1.00 10.55 61 TYR C O 1
ATOM 1412 N N . THR C 1 62 ? 31.098 10.171 -32.010 1.00 9.76 62 THR C N 1
ATOM 1413 C CA . THR C 1 62 ? 30.799 11.332 -32.838 1.00 9.13 62 THR C CA 1
ATOM 1414 C C . THR C 1 62 ? 29.534 11.969 -32.296 1.00 9.28 62 THR C C 1
ATOM 1415 O O . THR C 1 62 ? 28.845 11.395 -31.450 1.00 6.67 62 THR C O 1
ATOM 1419 N N . VAL C 1 63 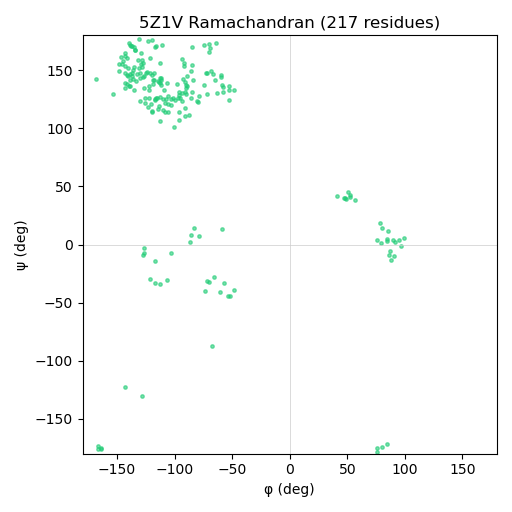? 29.204 13.159 -32.812 1.00 11.92 63 VAL C N 1
ATOM 1420 C CA . VAL C 1 63 ? 28.035 13.878 -32.323 1.00 9.16 63 VAL C CA 1
ATOM 1421 C C . VAL C 1 63 ? 27.133 14.311 -33.461 1.00 13.51 63 VAL C C 1
ATOM 1422 O O . VAL C 1 63 ? 27.574 14.542 -34.594 1.00 16.65 63 VAL C O 1
ATOM 1426 N N . GLU C 1 64 ? 25.865 14.488 -33.086 1.00 15.37 64 GLU C N 1
ATOM 1427 C CA . GLU C 1 64 ? 24.675 14.783 -33.868 1.00 21.64 64 GLU C CA 1
ATOM 1428 C C . GLU C 1 64 ? 24.920 14.976 -35.339 1.00 27.29 64 GLU C C 1
ATOM 1429 O O . GLU C 1 64 ? 24.989 13.986 -36.063 1.00 32.16 64 GLU C O 1
ATOM 1443 N N . THR D 1 13 ? 10.311 23.354 -52.883 1.00 15.83 13 THR D N 1
ATOM 1444 C CA . THR D 1 13 ? 9.838 22.457 -53.928 1.00 13.58 13 THR D CA 1
ATOM 1445 C C . THR D 1 13 ? 10.088 21.018 -53.501 1.00 12.90 13 THR D C 1
ATOM 1446 O O . THR D 1 13 ? 11.180 20.689 -53.040 1.00 13.30 13 THR D O 1
ATOM 1450 N N . GLN D 1 14 ? 9.080 20.165 -53.639 1.00 13.16 14 GLN D N 1
ATOM 1451 C CA . GLN D 1 14 ? 9.260 18.758 -53.337 1.00 11.62 14 GLN D CA 1
ATOM 1452 C C . GLN D 1 14 ? 9.842 18.058 -54.558 1.00 14.98 14 GLN D C 1
ATOM 1453 O O . GLN D 1 14 ? 9.383 18.275 -55.682 1.00 18.56 14 GLN D O 1
ATOM 1459 N N . VAL D 1 15 ? 10.896 17.274 -54.338 1.00 11.46 15 VAL D N 1
ATOM 1460 C CA . VAL D 1 15 ? 11.564 16.526 -55.394 1.00 13.12 15 VAL D CA 1
ATOM 1461 C C . VAL D 1 15 ? 11.406 15.041 -55.106 1.00 10.62 15 VAL D C 1
ATOM 1462 O O . VAL D 1 15 ? 11.779 14.573 -54.025 1.00 11.27 15 VAL D O 1
ATOM 1466 N N . THR D 1 16 ? 10.883 14.302 -56.082 1.00 10.96 16 THR D N 1
ATOM 1467 C CA . THR D 1 16 ? 10.761 12.850 -55.995 1.00 8.44 16 THR D CA 1
ATOM 1468 C C . THR D 1 16 ? 12.024 12.204 -56.549 1.00 9.82 16 THR D C 1
ATOM 1469 O O . THR D 1 16 ? 12.468 12.551 -57.641 1.00 11.43 16 THR D O 1
ATOM 1473 N N . ILE D 1 17 ? 12.609 11.291 -55.786 1.00 9.05 17 ILE D N 1
ATOM 1474 C CA . ILE D 1 17 ? 13.785 10.548 -56.217 1.00 9.70 17 ILE D CA 1
ATOM 1475 C C . ILE D 1 17 ? 13.329 9.165 -56.659 1.00 8.16 17 ILE D C 1
ATOM 1476 O O . ILE D 1 17 ? 12.624 8.457 -55.917 1.00 9.04 17 ILE D O 1
ATOM 1481 N N . LEU D 1 18 ? 13.709 8.808 -57.886 1.00 6.57 18 LEU D N 1
ATOM 1482 C CA . LEU D 1 18 ? 13.276 7.599 -58.558 1.00 10.66 18 LEU D CA 1
ATOM 1483 C C . LEU D 1 18 ? 14.461 6.667 -58.705 1.00 10.99 18 LEU D C 1
ATOM 1484 O O . LEU D 1 18 ? 15.579 7.116 -58.990 1.00 9.86 18 LEU D O 1
ATOM 1489 N N . LYS D 1 19 ? 14.209 5.372 -58.539 1.00 9.00 19 LYS D N 1
ATOM 1490 C CA . LYS D 1 19 ? 15.190 4.342 -58.852 1.00 9.76 19 LYS D CA 1
ATOM 1491 C C . LYS D 1 19 ? 14.540 3.413 -59.863 1.00 13.10 19 LYS D C 1
ATOM 1492 O O . LYS D 1 19 ? 13.505 2.805 -59.572 1.00 13.15 19 LYS D O 1
ATOM 1498 N N . LYS D 1 20 ? 15.122 3.332 -61.060 1.00 15.38 20 LYS D N 1
ATOM 1499 C CA . LYS D 1 20 ? 14.554 2.492 -62.118 1.00 14.82 20 LYS D CA 1
ATOM 1500 C C . LYS D 1 20 ? 13.110 2.890 -62.419 1.00 13.86 20 LYS D C 1
ATOM 1501 O O . LYS D 1 20 ? 12.248 2.038 -62.637 1.00 17.57 20 LYS D O 1
ATOM 1507 N N . GLY D 1 21 ? 12.837 4.190 -62.385 1.00 13.06 21 GLY D N 1
ATOM 1508 C CA . GLY D 1 21 ? 11.532 4.720 -62.722 1.00 18.11 21 GLY D CA 1
ATOM 1509 C C . GLY D 1 21 ? 10.483 4.605 -61.644 1.00 19.70 21 GLY D C 1
ATOM 1510 O O . GLY D 1 21 ? 9.338 5.013 -61.878 1.00 18.27 21 GLY D O 1
ATOM 1511 N N . GLU D 1 22 ? 10.826 4.061 -60.478 1.00 15.71 22 GLU D N 1
ATOM 1512 C CA . GLU D 1 22 ? 9.907 3.925 -59.357 1.00 17.81 22 GLU D CA 1
ATOM 1513 C C . GLU D 1 22 ? 10.331 4.842 -58.214 1.00 11.73 22 GLU D C 1
ATOM 1514 O O . GLU D 1 22 ? 11.515 4.931 -57.888 1.00 12.08 22 GLU D O 1
ATOM 1520 N N . ARG D 1 23 ? 9.357 5.516 -57.600 1.00 11.57 23 ARG D N 1
ATOM 1521 C CA . ARG D 1 23 ? 9.668 6.413 -56.496 1.00 11.79 23 ARG D CA 1
ATOM 1522 C C . ARG D 1 23 ? 10.367 5.642 -55.386 1.00 13.94 23 ARG D C 1
ATOM 1523 O O . ARG D 1 23 ? 9.925 4.556 -55.002 1.00 16.92 23 ARG D O 1
ATOM 1531 N N . ILE D 1 24 ? 11.486 6.182 -54.901 1.00 9.93 24 ILE D N 1
ATOM 1532 C CA . ILE D 1 24 ? 12.154 5.616 -53.741 1.00 11.14 24 ILE D CA 1
ATOM 1533 C C . ILE D 1 24 ? 12.098 6.552 -52.541 1.00 12.34 24 ILE D C 1
ATOM 1534 O O . ILE D 1 24 ? 11.980 6.073 -51.407 1.00 9.98 24 ILE D O 1
ATOM 1539 N N . THR D 1 25 ? 12.138 7.868 -52.751 1.00 9.02 25 THR D N 1
ATOM 1540 C CA . THR D 1 25 ? 11.977 8.764 -51.610 1.00 10.34 25 THR D CA 1
ATOM 1541 C C . THR D 1 25 ? 11.668 10.144 -52.158 1.00 9.82 25 THR D C 1
ATOM 1542 O O . THR D 1 25 ? 11.521 10.323 -53.365 1.00 7.78 25 THR D O 1
ATOM 1546 N N . TRP D 1 26 ? 11.565 11.125 -51.263 1.00 10.30 26 TRP D N 1
ATOM 1547 C CA . TRP D 1 26 ? 11.350 12.495 -51.696 1.00 10.79 26 TRP D CA 1
ATOM 1548 C C . TRP D 1 26 ? 12.035 13.418 -50.700 1.00 11.58 26 TRP D C 1
ATOM 1549 O O . TRP D 1 26 ? 12.273 13.053 -49.547 1.00 9.95 26 TRP D O 1
ATOM 1560 N N . VAL D 1 27 ? 12.378 14.616 -51.171 1.00 9.22 27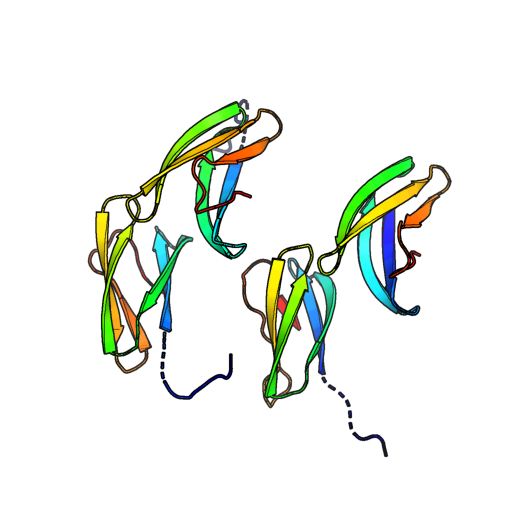 VAL D N 1
ATOM 1561 C CA . VAL D 1 27 ? 13.053 15.629 -50.369 1.00 11.07 27 VAL D CA 1
ATOM 1562 C C . VAL D 1 27 ? 12.442 16.977 -50.726 1.00 11.00 27 VAL D C 1
ATOM 1563 O O . VAL D 1 27 ? 11.598 17.073 -51.608 1.00 7.63 27 VAL D O 1
ATOM 1567 N N . GLU D 1 28 ? 12.842 18.026 -49.998 1.00 11.03 28 GLU D N 1
ATOM 1568 C CA . GLU D 1 28 ? 12.397 19.379 -50.316 1.00 10.85 28 GLU D CA 1
ATOM 1569 C C . GLU D 1 28 ? 13.609 20.279 -50.455 1.00 10.84 28 GLU D C 1
ATOM 1570 O O . GLU D 1 28 ? 14.530 20.208 -49.643 1.00 12.39 28 GLU D O 1
ATOM 1576 N N . VAL D 1 29 ? 13.612 21.104 -51.501 1.00 10.33 29 VAL D N 1
ATOM 1577 C CA . VAL D 1 29 ? 14.695 22.056 -51.768 1.00 10.12 29 VAL D CA 1
ATOM 1578 C C . VAL D 1 29 ? 14.090 23.381 -52.227 1.00 11.42 29 VAL D C 1
ATOM 1579 O O . VAL D 1 29 ? 13.173 23.377 -53.058 1.00 13.59 29 VAL D O 1
ATOM 1583 N N . PRO D 1 30 ? 14.566 24.537 -51.743 1.00 13.03 30 PRO D N 1
ATOM 1584 C CA . PRO D 1 30 ? 14.033 25.810 -52.251 1.00 13.96 30 PRO D CA 1
ATOM 1585 C C . PRO D 1 30 ? 14.358 25.996 -53.727 1.00 16.31 30 PRO D C 1
ATOM 1586 O O . PRO D 1 30 ? 15.452 25.655 -54.178 1.00 16.17 30 PRO D O 1
ATOM 1590 N N . LYS D 1 31 ? 13.398 26.553 -54.472 1.00 18.57 31 LYS D N 1
ATOM 1591 C CA . LYS D 1 31 ? 13.636 26.930 -55.863 1.00 17.14 31 LYS D CA 1
ATOM 1592 C C . LYS D 1 31 ? 14.934 27.721 -56.012 1.00 22.11 31 LYS D C 1
ATOM 1593 O O . LYS D 1 31 ? 15.188 28.671 -55.263 1.00 17.10 31 LYS D O 1
ATOM 1599 N N . GLY D 1 32 ? 15.743 27.335 -57.000 1.00 18.90 32 GLY D N 1
ATOM 1600 C CA . GLY D 1 32 ? 16.999 28.004 -57.248 1.00 18.97 32 GLY D CA 1
ATOM 1601 C C . GLY D 1 32 ? 18.110 27.628 -56.306 1.00 23.40 32 GLY D C 1
ATOM 1602 O O . GLY D 1 32 ? 19.102 28.360 -56.207 1.00 20.41 32 GLY D O 1
ATOM 1603 N N . GLU D 1 33 ? 17.989 26.505 -55.603 1.00 20.29 33 GLU D N 1
ATOM 1604 C CA . GLU D 1 33 ? 19.030 26.125 -54.656 1.00 19.01 33 GLU D CA 1
ATOM 1605 C C . GLU D 1 33 ? 19.365 24.647 -54.816 1.00 17.75 33 GLU D C 1
ATOM 1606 O O . GLU D 1 33 ? 18.657 23.894 -55.494 1.00 16.14 33 GLU D O 1
ATOM 1612 N N . SER D 1 34 ? 20.481 24.253 -54.200 1.00 18.54 34 SER D N 1
ATOM 1613 C CA . SER D 1 34 ? 20.924 22.867 -54.098 1.00 17.83 34 SER D CA 1
ATOM 1614 C C . SER D 1 34 ? 20.986 22.450 -52.637 1.00 22.03 34 SER D C 1
ATOM 1615 O O . SER D 1 34 ? 21.295 23.262 -51.760 1.00 22.97 34 SER D O 1
ATOM 1618 N N . ARG D 1 35 ? 20.717 21.170 -52.380 1.00 15.61 35 ARG D N 1
ATOM 1619 C CA . ARG D 1 35 ? 20.943 20.580 -51.066 1.00 18.26 35 ARG D CA 1
ATOM 1620 C C . ARG D 1 35 ? 21.583 19.215 -51.230 1.00 17.36 35 ARG D C 1
ATOM 1621 O O . ARG D 1 35 ? 21.308 18.487 -52.188 1.00 17.94 35 ARG D O 1
ATOM 1629 N N . GLU D 1 36 ? 22.424 18.864 -50.275 1.00 17.71 36 GLU D N 1
ATOM 1630 C CA . GLU D 1 36 ? 23.052 17.557 -50.265 1.00 14.57 36 GLU D CA 1
ATOM 1631 C C . GLU D 1 36 ? 22.240 16.637 -49.369 1.00 14.35 36 GLU D C 1
ATOM 1632 O O . GLU D 1 36 ? 21.884 17.014 -48.246 1.00 14.54 36 GLU D O 1
ATOM 1638 N N . PHE D 1 37 ? 21.924 15.447 -49.878 1.00 12.00 37 PHE D N 1
ATOM 1639 C CA . PHE D 1 37 ? 21.211 14.440 -49.105 1.00 13.49 37 PHE D CA 1
ATOM 1640 C C . PHE D 1 37 ? 21.969 13.124 -49.131 1.00 14.22 37 PHE D C 1
ATOM 1641 O O . PHE D 1 37 ? 22.561 12.758 -50.148 1.00 14.76 37 PHE D O 1
ATOM 1649 N N . ASN D 1 38 ? 21.921 12.402 -48.019 1.00 12.27 38 ASN D N 1
ATOM 1650 C CA . ASN D 1 38 ? 22.420 11.036 -47.963 1.00 12.64 38 ASN D CA 1
ATOM 1651 C C . ASN D 1 38 ? 21.247 10.122 -48.298 1.00 14.44 38 ASN D C 1
ATOM 1652 O O . ASN D 1 38 ? 20.279 10.029 -47.534 1.00 16.01 38 ASN D O 1
ATOM 1657 N N . ILE D 1 39 ? 21.305 9.486 -49.465 1.00 13.69 39 ILE D N 1
ATOM 1658 C CA . ILE D 1 39 ? 20.297 8.522 -49.889 1.00 11.45 39 ILE D CA 1
ATOM 1659 C C . ILE D 1 39 ? 20.939 7.147 -49.879 1.00 12.36 39 ILE D C 1
ATOM 1660 O O . ILE D 1 39 ? 21.892 6.890 -50.626 1.00 12.70 39 ILE D O 1
ATOM 1665 N N . ARG D 1 40 ? 20.420 6.281 -49.010 1.00 11.63 40 ARG D N 1
ATOM 1666 C CA . ARG D 1 40 ? 20.888 4.910 -48.840 1.00 11.32 40 ARG D CA 1
ATOM 1667 C C . ARG D 1 40 ? 22.413 4.848 -48.732 1.00 15.10 40 ARG D C 1
ATOM 1668 O O . ARG D 1 40 ? 23.062 3.951 -49.259 1.00 13.57 40 ARG D O 1
ATOM 1676 N N . GLY D 1 41 ? 22.993 5.810 -48.024 1.00 15.28 41 GLY D N 1
ATOM 1677 C CA . GLY D 1 41 ? 24.407 5.767 -47.699 1.00 18.40 41 GLY D CA 1
ATOM 1678 C C . GLY D 1 41 ? 25.333 6.415 -48.702 1.00 19.96 41 GLY D C 1
ATOM 1679 O O . GLY D 1 41 ? 26.557 6.317 -48.540 1.00 20.56 41 GLY D O 1
ATOM 1680 N N . LYS D 1 42 ? 24.807 7.044 -49.747 1.00 17.05 42 LYS D N 1
ATOM 1681 C CA . LYS D 1 42 ? 25.642 7.815 -50.651 1.00 16.48 42 LYS D CA 1
ATOM 1682 C C . LYS D 1 42 ? 25.086 9.225 -50.738 1.00 13.91 42 LYS D C 1
ATOM 1683 O O . LYS D 1 42 ? 23.879 9.423 -50.626 1.00 14.08 42 LYS D O 1
ATOM 1689 N N . TYR D 1 43 ? 25.972 10.203 -50.929 1.00 12.73 43 TYR D N 1
ATOM 1690 C CA . TYR D 1 43 ? 25.574 11.606 -51.001 1.00 14.36 43 TYR D CA 1
ATOM 1691 C C . TYR D 1 43 ? 25.249 12.041 -52.423 1.00 14.64 43 TYR D C 1
ATOM 1692 O O . TYR D 1 43 ? 25.972 11.712 -53.376 1.00 15.11 43 TYR D O 1
ATOM 1701 N N . PHE D 1 44 ? 24.158 12.798 -52.552 1.00 11.96 44 PHE D N 1
ATOM 1702 C CA . PHE D 1 44 ? 23.672 13.314 -53.822 1.00 14.02 44 PHE D CA 1
ATOM 1703 C C . PHE D 1 44 ? 23.331 14.778 -53.658 1.00 13.32 44 PHE D C 1
ATOM 1704 O O . PHE D 1 44 ? 22.786 15.181 -52.625 1.00 15.89 44 PHE D O 1
ATOM 1712 N N . THR D 1 45 ? 23.648 15.573 -54.678 1.00 12.03 45 THR D N 1
ATOM 1713 C CA . THR D 1 45 ? 23.178 16.950 -54.741 1.00 11.20 45 THR D CA 1
ATOM 1714 C C . THR D 1 45 ? 21.853 16.980 -55.487 1.00 11.04 45 THR D C 1
ATOM 1715 O O . THR D 1 45 ? 21.782 16.611 -56.663 1.00 12.01 45 THR D O 1
ATOM 1719 N N . VAL D 1 46 ? 20.799 17.408 -54.801 1.00 11.00 46 VAL D N 1
ATOM 1720 C CA . VAL D 1 46 ? 19.488 17.585 -55.401 1.00 8.01 46 VAL D CA 1
ATOM 1721 C C . VAL D 1 46 ? 19.259 19.077 -55.514 1.00 12.55 46 VAL D C 1
ATOM 1722 O O . VAL D 1 46 ? 19.414 19.802 -54.529 1.00 11.26 46 VAL D O 1
ATOM 1726 N N . SER D 1 47 ? 18.952 19.539 -56.713 1.00 10.76 47 SER D N 1
ATOM 1727 C CA . SER D 1 47 ? 18.804 20.963 -56.944 1.00 15.76 47 SER D CA 1
ATOM 1728 C C . SER D 1 47 ? 17.475 21.236 -57.617 1.00 12.65 47 SER D C 1
ATOM 1729 O O . SER D 1 47 ? 16.917 20.389 -58.319 1.00 14.74 47 SER D O 1
ATOM 1732 N N . VAL D 1 48 ? 16.958 22.431 -57.385 1.00 12.89 48 VAL D N 1
ATOM 1733 C CA . VAL D 1 48 ? 15.779 22.908 -58.079 1.00 12.44 48 VAL D CA 1
ATOM 1734 C C . VAL D 1 48 ? 16.159 24.236 -58.692 1.00 16.05 48 VAL D C 1
ATOM 1735 O O . VAL D 1 48 ? 16.701 25.112 -58.002 1.00 16.44 48 VAL D O 1
ATOM 1739 N N . SER D 1 49 ? 15.938 24.352 -59.993 1.00 12.76 49 SER D N 1
ATOM 1740 C CA . SER D 1 49 ? 16.303 25.587 -60.654 1.00 19.80 49 SER D CA 1
ATOM 1741 C C . SER D 1 49 ? 15.185 26.607 -60.515 1.00 18.38 49 SER D C 1
ATOM 1742 O O . SER D 1 49 ? 14.077 26.303 -60.067 1.00 15.68 49 SER D O 1
ATOM 1745 N N . ASP D 1 50 ? 15.493 27.848 -60.895 1.00 14.71 50 ASP D N 1
ATOM 1746 C CA . ASP D 1 50 ? 14.483 28.895 -60.812 1.00 22.40 50 ASP D CA 1
ATOM 1747 C C . ASP D 1 50 ? 13.251 28.522 -61.608 1.00 24.19 50 ASP D C 1
ATOM 1748 O O . ASP D 1 50 ? 12.127 28.877 -61.222 1.00 21.52 50 ASP D O 1
ATOM 1753 N N . ASP D 1 51 ? 13.447 27.791 -62.715 1.00 23.05 51 ASP D N 1
ATOM 1754 C CA . ASP D 1 51 ? 12.387 27.417 -63.637 1.00 24.88 51 ASP D CA 1
ATOM 1755 C C . ASP D 1 51 ? 11.615 26.180 -63.189 1.00 25.10 51 ASP D C 1
ATOM 1756 O O . ASP D 1 51 ? 10.884 25.613 -64.005 1.00 21.02 51 ASP D O 1
ATOM 1761 N N . GLY D 1 52 ? 11.772 25.767 -61.926 1.00 28.37 52 GLY D N 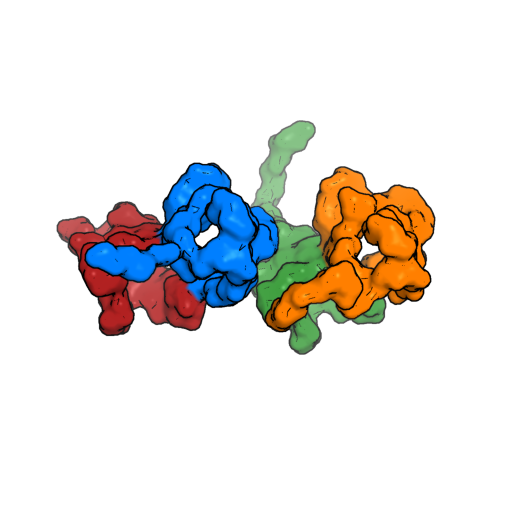1
ATOM 1762 C CA . GLY D 1 52 ? 11.061 24.639 -61.360 1.00 26.58 52 GLY D CA 1
ATOM 1763 C C . GLY D 1 52 ? 11.725 23.289 -61.545 1.00 19.59 52 GLY D C 1
ATOM 1764 O O . GLY D 1 52 ? 11.336 22.329 -60.871 1.00 19.29 52 GLY D O 1
ATOM 1765 N N . THR D 1 53 ? 12.717 23.188 -62.411 1.00 20.91 53 THR D N 1
ATOM 1766 C CA . THR D 1 53 ? 13.179 21.879 -62.852 1.00 20.26 53 THR D CA 1
ATOM 1767 C C . THR D 1 53 ? 14.077 21.247 -61.798 1.00 15.47 53 THR D C 1
ATOM 1768 O O . THR D 1 53 ? 15.041 21.881 -61.359 1.00 14.83 53 THR D O 1
ATOM 1772 N N . PRO D 1 54 ? 13.809 20.007 -61.379 1.00 15.66 54 PRO D N 1
ATOM 1773 C CA . PRO D 1 54 ? 14.703 19.312 -60.456 1.00 13.63 54 PRO D CA 1
ATOM 1774 C C . PRO D 1 54 ? 15.854 18.622 -61.174 1.00 13.49 54 PR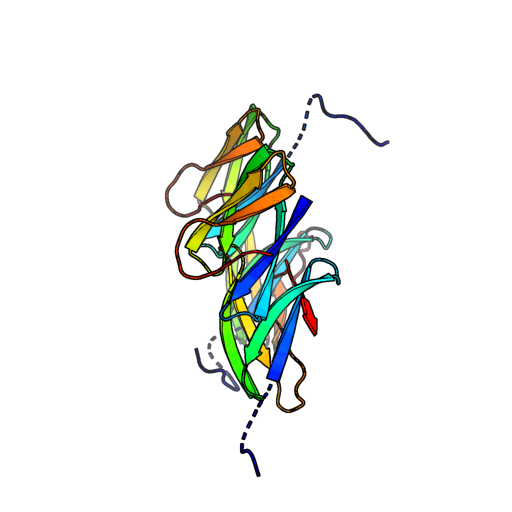O D C 1
ATOM 1775 O O . PRO D 1 54 ? 15.743 18.203 -62.327 1.00 16.91 54 PRO D O 1
ATOM 1779 N N . SER D 1 55 ? 16.950 18.449 -60.441 1.00 12.22 55 SER D N 1
ATOM 1780 C CA . SER D 1 55 ? 18.075 17.664 -60.933 1.00 12.46 55 SER D CA 1
ATOM 1781 C C . SER D 1 55 ? 18.755 16.941 -59.777 1.00 10.04 55 SER D C 1
ATOM 1782 O O . SER D 1 55 ? 18.610 17.304 -58.608 1.00 11.74 55 SER D O 1
ATOM 1785 N N . ILE D 1 56 ? 19.522 15.909 -60.118 1.00 12.39 56 ILE D N 1
ATOM 1786 C CA . ILE D 1 56 ? 20.254 15.157 -59.112 1.00 11.68 56 ILE D CA 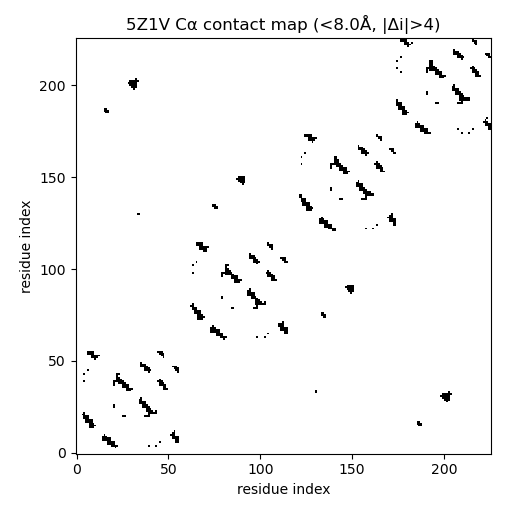1
ATOM 1787 C C . ILE D 1 56 ? 21.600 14.751 -59.697 1.00 10.67 56 ILE D C 1
ATOM 1788 O O . ILE D 1 56 ? 21.694 14.394 -60.874 1.00 12.54 56 ILE D O 1
ATOM 1793 N N . SER D 1 57 ? 22.644 14.849 -58.885 1.00 9.91 57 SER D N 1
ATOM 1794 C CA . SER D 1 57 ? 23.971 14.408 -59.291 1.00 10.80 57 SER D CA 1
ATOM 1795 C C . SER D 1 57 ? 24.012 12.890 -59.379 1.00 11.04 57 SER D C 1
ATOM 1796 O O . SER D 1 57 ? 23.143 12.192 -58.861 1.00 11.69 57 SER D O 1
ATOM 1799 N N . GLY D 1 58 ? 25.049 12.376 -60.013 1.00 11.76 58 GLY D N 1
ATOM 1800 C CA . GLY D 1 58 ? 25.255 10.941 -60.015 1.00 8.59 58 GLY D CA 1
ATOM 1801 C C . GLY D 1 58 ? 24.384 10.215 -61.026 1.00 11.24 58 GLY D C 1
ATOM 1802 O O . GLY D 1 58 ? 23.677 10.807 -61.836 1.00 11.60 58 GLY D O 1
ATOM 1803 N N . SER D 1 59 ? 24.453 8.890 -60.974 1.00 9.55 59 SER D N 1
ATOM 1804 C CA . SER D 1 59 ? 23.729 8.084 -61.944 1.00 11.64 59 SER D CA 1
ATOM 1805 C C . SER D 1 59 ? 22.837 7.034 -61.305 1.00 9.25 59 SER D C 1
ATOM 1806 O O . SER D 1 59 ? 22.116 6.344 -62.022 1.00 8.32 59 SER D O 1
ATOM 1809 N N . LYS D 1 60 ? 22.839 6.905 -59.982 1.00 10.74 60 LYS D N 1
ATOM 1810 C CA . LYS D 1 60 ? 22.053 5.843 -59.369 1.00 10.34 60 LYS D CA 1
ATOM 1811 C C . LYS D 1 60 ? 20.559 6.132 -59.444 1.00 10.62 60 LYS D C 1
ATOM 1812 O O . LYS D 1 60 ? 19.749 5.202 -59.535 1.00 10.39 60 LYS D O 1
ATOM 1818 N N . TYR D 1 61 ? 20.178 7.406 -59.410 1.00 8.67 61 TYR D N 1
ATOM 1819 C CA . TYR D 1 61 ? 18.788 7.823 -59.296 1.00 9.45 61 TYR D CA 1
ATOM 1820 C C . TYR D 1 61 ? 18.472 8.848 -60.378 1.00 8.83 61 TYR D C 1
ATOM 1821 O O . TYR D 1 61 ? 19.371 9.412 -61.006 1.00 12.01 61 TYR D O 1
ATOM 1830 N N . THR D 1 62 ? 17.186 9.080 -60.604 1.00 6.79 62 THR D N 1
ATOM 1831 C CA . THR D 1 62 ? 16.709 10.253 -61.335 1.00 8.28 62 THR D CA 1
ATOM 1832 C C . THR D 1 62 ? 15.728 11.015 -60.454 1.00 8.20 62 THR D C 1
ATOM 1833 O O . THR D 1 62 ? 15.359 10.569 -59.361 1.00 10.69 62 THR D O 1
ATOM 1837 N N . VAL D 1 63 ? 15.276 12.165 -60.940 1.00 10.52 63 VAL D N 1
ATOM 1838 C CA . VAL D 1 63 ? 14.343 12.985 -60.181 1.00 10.54 63 VAL D CA 1
ATOM 1839 C C . VAL D 1 63 ? 13.177 13.398 -61.060 1.00 15.50 63 VAL D C 1
ATOM 1840 O O . VAL D 1 63 ? 13.265 13.414 -62.289 1.00 15.32 63 VAL D O 1
ATOM 1844 N N . GLU D 1 64 ? 12.085 13.749 -60.388 1.00 13.94 64 GLU D N 1
ATOM 1845 C CA . GLU D 1 64 ? 10.764 14.060 -60.953 1.00 20.80 64 GLU D CA 1
ATOM 1846 C C . GLU D 1 64 ? 10.630 14.049 -62.473 1.00 34.33 64 GLU D C 1
ATOM 1847 O O . GLU D 1 64 ? 9.811 13.311 -63.022 1.00 42.06 64 GLU D O 1
#

Radius of gyration: 21.43 Å; Cα contacts (8 Å, |Δi|>4): 495; chains: 4; bounding box: 36×53×57 Å

Secondary structure (DSSP, 8-state):
-----EEEEEETTEEEEEEE--TTEEEEEEETTEEEEEEE-TTS-EEESSSS-EE-/--------EEEEEETTEEEEEEE--TTEEEEEEETTEEEEEEE-TTS-EEESSSSEEE-/--------EEEEEETTEEEEEEE--TT-EEEEEETTEEEEEEE-TTS-EEESSSS-EE-/-EEEEEETTEEEEEEE--TTEEEEEEETTEEEEEEE-TTS-EEESSSS-EE-

Nearest PDB structures (foldseek):
  5z1v-assembly2_B  TM=1.017E+00  e=4.564E-10  Pyricularia oryzae
  5z1v-assembly4_D  TM=1.008E+00  e=4.540E-09  Pyricularia oryzae
  7nlj-assembly1_B  TM=7.965E-01  e=3.477E-02  Pyricularia oryzae Y34
  7nmm-assembly2_J  TM=7.891E-01  e=3.900E-02  Pyricularia oryzae B157
  6r8k-assembly1_C  TM=7.829E-01  e=5.830E-02  Pyricularia oryzae

Sequence (226 aa):
HHSATQVTILKKGERITWVEVPKGESREFNIRGKYFTVSVSSDDGTPSISGSKYTVEHHHHHSATQVTILKKGERITWVEVPKGESREFNIRGKYFTVSVSDDGTPSISGSKYTVEHHHHHSATQVTILKKGERITWVEVPKGESREFNIRGKYFTVSVSDDGTPSISGSKYTVETQVTILKKGERITWVEVPKGESREFNIRGKYFTVSVSDDGTPSISGSKYTVE

Foldseek 3Di:
DDDAQKKFKAFVHHGDDIDDDDECDWDWDQDPRDIKIWHAYNVRDIAIDDDRIGMD/DDDDPAQAKKFKAAVRHTPDIDDDHECDWDWDQDPRRIKIWHAHNVGDIAIPDDRIGID/DDDDDCADKKFKAFVRHTDDIDDDDACAWDWDQDPNDIKIWHAHNVGDIAIDDDGIGMD/DKKFKAAPNHTDDIDDDDECDWDWDQDPRDIKIWHHYNVGDIAIDDDRIGID

B-factor: mean 17.59, std 9.01, range [4.81, 85.03]

Organism: Pyricularia oryzae (NCBI:txid318829)

Solvent-accessible surface area: 14999 Å² total